Protein AF-A0A1G7SP72-F1 (afdb_monomer)

Nearest PDB structures (foldseek):
  7osi-assembly1_D  TM=6.514E-01  e=3.341E-02  Stutzerimonas stutzeri ATCC 14405 = CCUG 16156
  7qba-assembly1_E  TM=6.411E-01  e=1.258E-01  Stutzerimonas stutzeri
  3vvn-assembly1_A  TM=3.686E-01  e=8.739E+00  Pyrococcus furiosus DSM 3638
  7jh5-assembly2_B  TM=3.016E-01  e=8.000E+00  synthetic construct

Organism: NCBI:txid120956

Radius of gyration: 19.42 Å; Cα contacts (8 Å, |Δi|>4): 200; chains: 1; bounding box: 52×34×51 Å

Sequence (246 aa):
MTFSFSAEWLKTKNSLFRTTLYSSPILFNLLIFGYIFFTHQRVSESSFYSNYFSILNFLLPFTVSFIVALMNNCEREAGNFKNIFGLNHHYYFLLSQKFIFSYLVISFVFLFNSFLTIMLLKFTFNVSSIVFYSHFFYGFALTWISFITSYIIYFFLSIICSLITTLFIGLISSLLTAIVGLTALGNGIWILFPFTWGIRFITISINNKSLVDFFYEHTNFSYVLLVSPIICFLVFIIICVSLFRK

Structure (mmCIF, N/CA/C/O backbone):
data_AF-A0A1G7SP72-F1
#
_entry.id   AF-A0A1G7SP72-F1
#
loop_
_atom_site.group_PDB
_atom_site.id
_atom_site.type_symbol
_atom_site.label_atom_id
_atom_site.label_alt_id
_atom_site.label_comp_id
_atom_site.label_asym_id
_atom_site.label_entity_id
_atom_site.label_seq_id
_atom_site.pdbx_PDB_ins_code
_atom_site.Cartn_x
_atom_site.Cartn_y
_atom_site.Cartn_z
_atom_site.occupancy
_atom_site.B_iso_or_equiv
_atom_site.auth_seq_id
_atom_site.auth_comp_id
_atom_site.auth_asym_id
_atom_site.auth_atom_id
_atom_site.pdbx_PDB_model_num
ATOM 1 N N . MET A 1 1 ? -14.525 14.895 23.957 1.00 49.25 1 MET A N 1
ATOM 2 C CA . MET A 1 1 ? -13.098 14.731 23.598 1.00 49.25 1 MET A CA 1
ATOM 3 C C . MET A 1 1 ? -12.891 15.291 22.204 1.00 49.25 1 MET A C 1
ATOM 5 O O . MET A 1 1 ? -13.486 14.770 21.270 1.00 49.25 1 MET A O 1
ATOM 9 N N . THR A 1 2 ? -12.117 16.363 22.058 1.00 51.47 2 THR A N 1
ATOM 10 C CA . THR A 1 2 ? -11.688 16.846 20.743 1.00 51.47 2 THR A CA 1
ATOM 11 C C . THR A 1 2 ? -10.576 15.933 20.242 1.00 51.47 2 THR A C 1
ATOM 13 O O . THR A 1 2 ? -9.567 15.723 20.913 1.00 51.47 2 THR A O 1
ATOM 16 N N . PHE A 1 3 ? -10.788 15.318 19.086 1.00 57.72 3 PHE A N 1
ATOM 17 C CA . PHE A 1 3 ? -9.752 14.544 18.425 1.00 57.72 3 PHE A CA 1
ATOM 18 C C . PHE A 1 3 ? -8.674 15.509 17.931 1.00 57.72 3 PHE A C 1
ATOM 20 O O . PHE A 1 3 ? -8.969 16.438 17.180 1.00 57.72 3 PHE A O 1
ATOM 27 N N . SER A 1 4 ? -7.439 15.313 18.383 1.00 69.25 4 SER A N 1
ATOM 28 C CA . SER A 1 4 ? -6.293 16.104 17.946 1.00 69.25 4 SER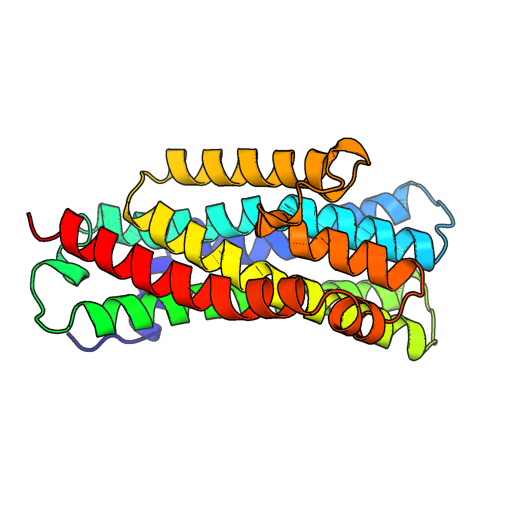 A CA 1
ATOM 29 C C . SER A 1 4 ? -5.257 15.176 17.334 1.00 69.25 4 SER A C 1
ATOM 31 O O . SER A 1 4 ? -4.824 14.224 17.986 1.00 69.25 4 SER A O 1
ATOM 33 N N . PHE A 1 5 ? -4.810 15.479 16.114 1.00 67.31 5 PHE A N 1
ATOM 34 C CA . PHE A 1 5 ? -3.748 14.726 15.438 1.00 67.31 5 PHE A CA 1
ATOM 35 C C . PHE A 1 5 ? -2.460 14.655 16.272 1.00 67.31 5 PHE A C 1
ATOM 37 O O . PHE A 1 5 ? -1.758 13.645 16.259 1.00 67.31 5 PHE A O 1
ATOM 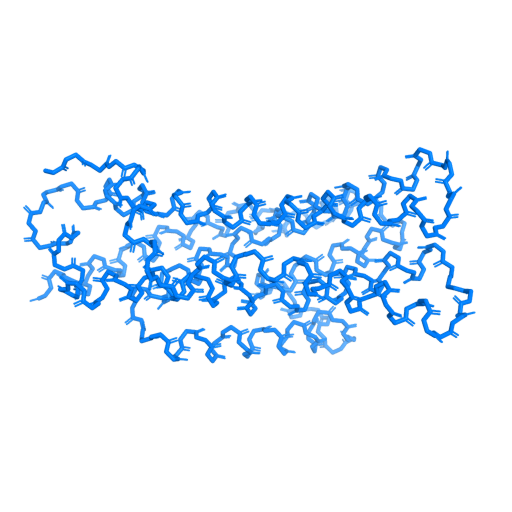44 N N . SER A 1 6 ? -2.170 15.693 17.066 1.00 67.12 6 SER A N 1
ATOM 45 C CA . SER A 1 6 ? -1.027 15.685 17.986 1.00 67.12 6 SER A CA 1
ATOM 46 C C . SER A 1 6 ? -1.174 14.635 19.088 1.00 67.12 6 SER A C 1
ATOM 48 O O . SER A 1 6 ? -0.190 13.996 19.461 1.00 67.12 6 SER A O 1
ATOM 50 N N . ALA A 1 7 ? -2.397 14.406 19.575 1.00 69.38 7 ALA A N 1
ATOM 51 C CA . ALA A 1 7 ? -2.673 13.401 20.593 1.00 69.38 7 ALA A CA 1
ATOM 52 C C . ALA A 1 7 ? -2.518 11.982 20.027 1.00 69.38 7 ALA A C 1
ATOM 54 O O . ALA A 1 7 ? -1.935 11.125 20.688 1.00 69.38 7 ALA A O 1
ATOM 55 N N . GLU A 1 8 ? -2.958 11.736 18.790 1.00 72.00 8 GLU A N 1
ATOM 56 C CA . GLU A 1 8 ? -2.723 10.449 18.120 1.00 72.00 8 GLU A CA 1
ATOM 57 C C . GLU A 1 8 ? -1.239 10.187 17.859 1.00 72.00 8 GLU A C 1
ATOM 59 O O . GLU A 1 8 ? -0.745 9.090 18.116 1.00 72.00 8 GLU A O 1
ATOM 64 N N . TRP A 1 9 ? -0.487 11.203 17.435 1.00 72.12 9 TRP A N 1
ATOM 65 C CA . TRP A 1 9 ? 0.957 11.077 17.235 1.00 72.12 9 TRP A CA 1
ATOM 66 C C . TRP A 1 9 ? 1.736 10.850 18.540 1.00 72.12 9 TRP A C 1
ATOM 68 O O . TRP A 1 9 ? 2.781 10.191 18.551 1.00 72.12 9 TRP A O 1
ATOM 78 N N . LEU A 1 10 ? 1.249 11.391 19.658 1.00 72.81 10 LEU A N 1
ATOM 79 C CA . LEU A 1 10 ? 1.838 11.161 20.978 1.00 72.81 10 LEU A CA 1
ATOM 80 C C . LEU A 1 10 ? 1.586 9.736 21.473 1.00 72.81 10 LEU A C 1
ATOM 82 O O . LEU A 1 10 ? 2.500 9.133 22.036 1.00 72.81 10 LEU A O 1
ATOM 86 N N . LYS A 1 11 ? 0.408 9.162 21.199 1.00 69.25 11 LYS A N 1
ATOM 87 C CA . LYS A 1 11 ? 0.094 7.764 21.541 1.00 69.25 11 LYS A CA 1
ATOM 88 C C . LYS A 1 11 ? 1.054 6.770 20.886 1.00 69.25 11 LYS A C 1
ATOM 90 O O . LYS A 1 11 ? 1.377 5.750 21.483 1.00 69.25 11 LYS A O 1
ATOM 95 N N . THR A 1 12 ? 1.575 7.080 19.698 1.00 67.62 12 THR A N 1
ATOM 96 C CA . THR A 1 12 ? 2.500 6.184 18.987 1.00 67.62 12 THR A CA 1
ATOM 97 C C . THR A 1 12 ? 3.957 6.290 19.450 1.00 67.62 12 THR A C 1
ATOM 99 O O . THR A 1 12 ? 4.782 5.480 19.023 1.00 67.62 12 THR A O 1
ATOM 102 N N . LYS A 1 13 ? 4.296 7.241 20.340 1.00 63.78 13 LYS A N 1
ATOM 103 C CA . LYS A 1 13 ? 5.679 7.564 20.747 1.00 63.78 13 LYS A CA 1
ATOM 104 C C . LYS A 1 13 ? 6.466 6.373 21.300 1.00 63.78 13 LYS A C 1
ATOM 106 O O . LYS A 1 13 ? 7.650 6.271 20.999 1.00 63.78 13 LYS A O 1
ATOM 111 N N . ASN A 1 14 ? 5.814 5.484 22.046 1.00 60.28 14 ASN A N 1
ATOM 112 C CA . ASN A 1 14 ? 6.470 4.363 22.732 1.00 60.28 14 ASN A CA 1
ATOM 113 C C . ASN A 1 14 ? 6.230 2.999 22.057 1.00 60.28 14 ASN A C 1
ATOM 115 O O . ASN A 1 14 ? 6.563 1.967 22.628 1.00 60.28 14 ASN A O 1
ATOM 119 N N . SER A 1 15 ? 5.639 2.976 20.860 1.00 66.06 15 SER A N 1
ATOM 120 C CA . SER A 1 15 ? 5.322 1.733 20.143 1.00 66.06 15 SER A CA 1
ATOM 121 C C . SER A 1 15 ? 6.312 1.457 19.006 1.00 66.06 15 SER A C 1
ATOM 123 O O . SER A 1 15 ? 6.893 2.388 18.441 1.00 66.06 15 SER A O 1
ATOM 125 N N . LEU A 1 16 ? 6.433 0.184 18.598 1.00 69.56 16 LEU A N 1
ATOM 126 C CA . LEU A 1 16 ? 7.196 -0.261 17.411 1.00 69.56 16 LEU A CA 1
ATOM 127 C C . LEU A 1 16 ? 6.729 0.397 16.097 1.00 69.56 16 LEU A C 1
ATOM 129 O O . LEU A 1 16 ? 7.340 0.234 15.043 1.00 69.56 16 LEU A O 1
ATOM 133 N N . PHE A 1 17 ? 5.648 1.167 16.142 1.00 75.88 17 PHE A N 1
ATOM 134 C CA . PHE A 1 17 ? 5.134 1.934 15.024 1.00 75.88 17 PHE A CA 1
ATOM 135 C C . PHE A 1 17 ? 6.163 2.910 14.442 1.00 75.88 17 PHE A C 1
ATOM 137 O O . PHE A 1 17 ? 6.400 2.918 13.240 1.00 75.88 17 PHE A O 1
ATOM 144 N N . ARG A 1 18 ? 6.836 3.719 15.271 1.00 75.38 18 ARG A N 1
ATOM 145 C CA . ARG A 1 18 ? 7.774 4.728 14.744 1.00 75.38 18 ARG A CA 1
ATOM 146 C C . ARG A 1 18 ? 8.992 4.090 14.090 1.00 75.38 18 ARG A C 1
ATOM 148 O O . ARG A 1 18 ? 9.412 4.526 13.023 1.00 75.38 18 ARG A O 1
ATOM 155 N N . THR A 1 19 ? 9.537 3.042 14.701 1.00 75.62 19 THR A N 1
ATOM 156 C CA . THR A 1 19 ? 10.689 2.327 14.144 1.00 75.62 19 THR A CA 1
ATOM 157 C C . THR A 1 19 ? 10.336 1.659 12.819 1.00 75.62 19 THR A C 1
ATOM 159 O O . THR A 1 19 ? 11.125 1.723 11.881 1.00 75.62 19 THR A O 1
ATOM 162 N N . THR A 1 20 ? 9.141 1.086 12.690 1.00 78.81 20 THR A N 1
ATOM 163 C CA . THR A 1 20 ? 8.688 0.412 11.459 1.00 78.81 20 THR A CA 1
ATOM 164 C C . THR A 1 20 ? 8.377 1.392 10.323 1.00 78.81 20 THR A C 1
ATOM 166 O O . THR A 1 20 ? 8.737 1.124 9.175 1.00 78.81 20 THR A O 1
ATOM 169 N N . LEU A 1 21 ? 7.829 2.574 10.629 1.00 81.75 21 LEU A N 1
ATOM 170 C CA . LEU A 1 21 ? 7.625 3.643 9.642 1.00 81.75 21 LEU A CA 1
ATOM 171 C C . LEU A 1 21 ? 8.937 4.142 9.026 1.00 81.75 21 LEU A C 1
ATOM 173 O O . LEU A 1 21 ? 9.011 4.297 7.812 1.00 81.75 21 LEU A O 1
ATOM 177 N N . TYR A 1 22 ? 9.968 4.394 9.841 1.00 79.44 22 TYR A N 1
ATOM 178 C CA . TYR A 1 22 ? 11.249 4.894 9.330 1.00 79.44 22 TYR A CA 1
ATOM 179 C C . TYR A 1 22 ? 12.104 3.792 8.699 1.00 79.44 22 TYR A C 1
ATOM 181 O O . TYR A 1 22 ? 12.745 4.022 7.677 1.00 79.44 22 TYR A O 1
ATOM 189 N N . SER A 1 23 ? 12.115 2.590 9.281 1.00 82.12 23 SER A N 1
ATOM 190 C CA . SER A 1 23 ? 12.956 1.494 8.787 1.00 82.12 23 SER A CA 1
ATOM 191 C C . SER A 1 23 ? 12.471 0.917 7.461 1.00 82.12 23 SER A C 1
ATOM 193 O O . SER A 1 23 ? 13.306 0.584 6.628 1.00 82.12 23 SER A O 1
ATOM 195 N N . SER A 1 24 ? 11.158 0.828 7.227 1.00 83.94 24 SER A N 1
ATOM 196 C CA . SER A 1 24 ? 10.612 0.202 6.014 1.00 83.94 24 SER A CA 1
ATOM 197 C C . SER A 1 24 ? 11.084 0.833 4.691 1.00 83.94 24 SER A C 1
ATOM 199 O O . SER A 1 24 ? 11.613 0.084 3.866 1.00 83.94 24 SER A O 1
ATOM 201 N N . PRO A 1 25 ? 10.996 2.161 4.459 1.00 85.44 25 PRO A N 1
ATOM 202 C CA . PRO A 1 25 ? 11.465 2.760 3.207 1.00 85.44 25 PRO A CA 1
ATOM 203 C C . PRO A 1 25 ? 12.990 2.692 3.069 1.00 85.44 25 PRO A C 1
ATOM 205 O O . PRO A 1 25 ? 13.506 2.524 1.965 1.00 85.44 25 PRO A O 1
ATOM 208 N N . ILE A 1 26 ? 13.725 2.791 4.182 1.00 87.25 26 ILE A N 1
ATOM 209 C CA . ILE A 1 26 ? 15.192 2.741 4.184 1.00 87.25 26 ILE A CA 1
ATOM 210 C C . ILE A 1 26 ? 15.670 1.334 3.823 1.00 87.25 26 ILE A C 1
ATOM 212 O O . ILE A 1 26 ? 16.477 1.182 2.910 1.00 87.25 26 ILE A O 1
ATOM 216 N N . LEU A 1 27 ? 15.144 0.304 4.494 1.00 87.94 27 LEU A N 1
ATOM 217 C CA . LEU A 1 27 ? 15.490 -1.095 4.239 1.00 87.94 27 LEU A CA 1
ATOM 218 C C . LEU A 1 27 ? 15.140 -1.506 2.812 1.00 87.94 27 LEU A C 1
ATOM 220 O O . LEU A 1 27 ? 15.955 -2.139 2.148 1.00 87.94 27 LEU A O 1
ATOM 224 N N . PHE A 1 28 ? 13.959 -1.118 2.327 1.00 88.00 28 PHE A N 1
ATOM 225 C CA . PHE A 1 28 ? 13.523 -1.438 0.971 1.00 88.00 28 PHE A CA 1
ATOM 226 C C . PHE A 1 28 ? 14.500 -0.907 -0.086 1.00 88.00 28 PHE A C 1
ATOM 228 O O . PHE A 1 28 ? 14.957 -1.653 -0.952 1.00 88.00 28 PHE A O 1
ATOM 235 N N . ASN A 1 29 ? 14.882 0.366 0.026 1.00 88.44 29 ASN A N 1
ATOM 236 C CA . ASN A 1 29 ? 15.844 0.973 -0.886 1.00 88.44 29 ASN A CA 1
ATOM 237 C C . ASN A 1 29 ? 17.246 0.386 -0.745 1.00 88.44 29 ASN A C 1
ATOM 239 O O . ASN A 1 29 ? 17.887 0.077 -1.747 1.00 88.44 29 ASN A O 1
ATOM 243 N N . LEU A 1 30 ? 17.712 0.192 0.487 1.00 88.25 30 LEU A N 1
ATOM 244 C CA . LEU A 1 30 ? 19.039 -0.354 0.750 1.00 88.25 30 LEU A CA 1
ATOM 245 C C . LEU A 1 30 ? 19.193 -1.752 0.145 1.00 88.25 30 LEU A C 1
ATOM 247 O O . LEU A 1 30 ? 20.219 -2.032 -0.465 1.00 88.25 30 LEU A O 1
ATOM 251 N N . LEU A 1 31 ? 18.169 -2.603 0.241 1.00 88.81 31 LEU A N 1
ATOM 252 C CA . LEU A 1 31 ? 18.192 -3.940 -0.352 1.00 88.81 31 LEU A CA 1
ATOM 253 C C . LEU A 1 31 ? 18.283 -3.897 -1.882 1.00 88.81 31 LEU A C 1
ATOM 255 O O . LEU A 1 31 ? 19.108 -4.603 -2.456 1.00 88.81 31 LEU A O 1
ATOM 259 N N . ILE A 1 32 ? 17.480 -3.059 -2.545 1.00 86.94 32 ILE A N 1
ATOM 260 C CA . ILE A 1 32 ? 17.450 -2.990 -4.015 1.00 86.94 32 ILE A CA 1
ATOM 261 C C . ILE A 1 32 ? 18.748 -2.397 -4.569 1.00 86.94 32 ILE A C 1
ATOM 263 O O . ILE A 1 32 ? 19.391 -2.999 -5.430 1.00 86.94 32 ILE A O 1
ATOM 267 N N . PHE A 1 33 ? 19.155 -1.228 -4.075 1.00 85.06 33 PHE A N 1
ATOM 268 C CA . PHE A 1 33 ? 20.361 -0.559 -4.565 1.00 85.06 33 PHE A CA 1
ATOM 269 C C . PHE A 1 33 ? 21.634 -1.272 -4.106 1.00 85.06 33 PHE A C 1
ATOM 271 O O . PHE A 1 33 ? 22.586 -1.371 -4.876 1.00 85.06 33 PHE A O 1
ATOM 278 N N . GLY A 1 34 ? 21.634 -1.837 -2.895 1.00 83.88 34 GLY A N 1
ATOM 279 C CA . GLY A 1 34 ? 22.717 -2.685 -2.409 1.00 83.88 34 GLY A CA 1
ATOM 280 C C . GLY A 1 34 ? 22.912 -3.910 -3.298 1.00 83.88 34 GLY A C 1
ATOM 281 O O . GLY A 1 34 ? 24.033 -4.184 -3.713 1.00 83.88 34 GLY A O 1
ATOM 282 N N . TYR A 1 35 ? 21.831 -4.601 -3.673 1.00 85.38 35 TYR A N 1
ATOM 283 C CA . TYR A 1 35 ? 21.903 -5.743 -4.588 1.00 85.38 35 TYR A CA 1
ATOM 284 C C . TYR A 1 35 ? 22.535 -5.375 -5.938 1.00 85.38 35 TYR 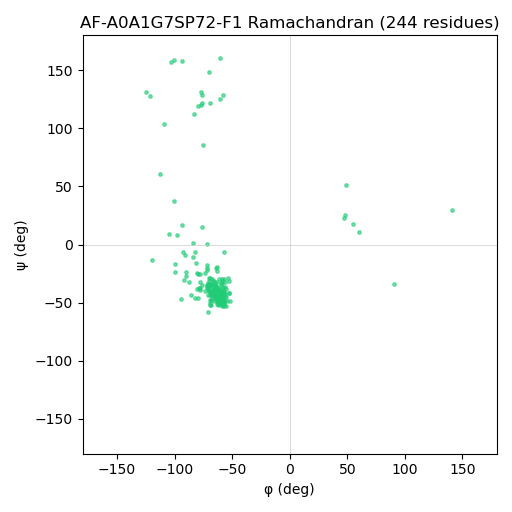A C 1
ATOM 286 O O . TYR A 1 35 ? 23.418 -6.085 -6.421 1.00 85.38 35 TYR A O 1
ATOM 294 N N . ILE A 1 36 ? 22.137 -4.247 -6.530 1.00 82.25 36 ILE A N 1
ATOM 295 C CA . ILE A 1 36 ? 22.688 -3.776 -7.812 1.00 82.25 36 ILE A CA 1
ATOM 296 C C . ILE A 1 36 ? 24.171 -3.430 -7.682 1.00 82.25 36 ILE A C 1
ATOM 298 O O . ILE A 1 36 ? 24.969 -3.795 -8.545 1.00 82.25 36 ILE A O 1
ATOM 302 N N . PHE A 1 37 ? 24.550 -2.770 -6.587 1.00 81.00 37 PHE A N 1
ATOM 303 C CA . PHE A 1 37 ? 25.939 -2.418 -6.324 1.00 81.00 37 PHE A CA 1
ATOM 304 C C . PHE A 1 37 ? 26.826 -3.663 -6.177 1.00 81.00 37 PHE A C 1
ATOM 306 O O . PHE A 1 37 ? 27.884 -3.729 -6.795 1.00 81.00 37 PHE A O 1
ATOM 313 N N . PHE A 1 38 ? 26.377 -4.675 -5.425 1.00 80.81 38 PHE A N 1
ATOM 314 C CA . PHE A 1 38 ? 27.138 -5.911 -5.209 1.00 80.81 38 PHE A CA 1
ATOM 315 C C . PHE A 1 38 ? 27.235 -6.803 -6.448 1.00 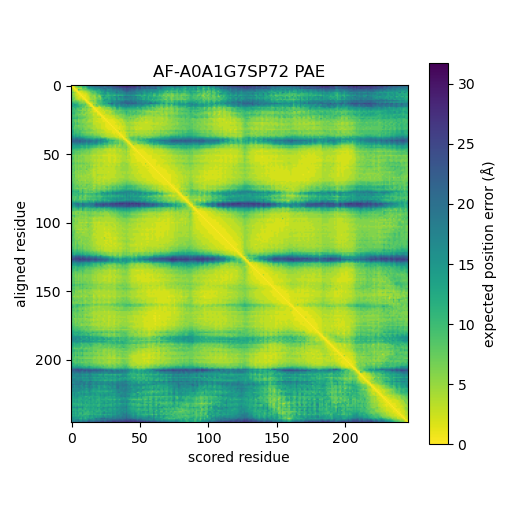80.81 38 PHE A C 1
ATOM 317 O O . PHE A 1 38 ? 28.241 -7.480 -6.639 1.00 80.81 38 PHE A O 1
ATOM 324 N N . THR A 1 39 ? 26.197 -6.839 -7.283 1.00 76.50 39 THR A N 1
ATOM 325 C CA . THR A 1 39 ? 26.164 -7.736 -8.448 1.00 76.50 39 THR A CA 1
ATOM 326 C C . THR A 1 39 ? 26.871 -7.168 -9.678 1.00 76.50 39 THR A C 1
ATOM 328 O O . THR A 1 39 ? 27.069 -7.910 -10.638 1.00 76.50 39 THR A O 1
ATOM 331 N N . HIS A 1 40 ? 27.255 -5.882 -9.675 1.00 67.06 40 HIS A N 1
ATOM 332 C CA . HIS A 1 40 ? 27.850 -5.167 -10.818 1.00 67.06 40 HIS A CA 1
ATOM 333 C C . HIS A 1 40 ? 27.100 -5.376 -12.151 1.00 67.06 40 HIS A C 1
ATOM 335 O O . HIS A 1 40 ? 27.662 -5.210 -13.238 1.00 67.06 40 HIS A O 1
ATOM 341 N N . GLN A 1 41 ? 25.819 -5.746 -12.092 1.00 66.50 41 GLN A N 1
ATOM 342 C CA . GLN A 1 41 ? 25.032 -6.035 -13.278 1.00 66.50 41 GLN A CA 1
ATOM 343 C C . GLN A 1 41 ? 24.640 -4.731 -13.966 1.00 66.50 41 GLN A C 1
ATOM 345 O O . GLN A 1 41 ? 24.066 -3.827 -13.358 1.00 66.50 41 GLN A O 1
ATOM 350 N N . ARG A 1 42 ? 24.914 -4.645 -15.271 1.00 65.19 42 ARG A N 1
ATOM 351 C CA . ARG A 1 42 ? 24.384 -3.576 -16.123 1.00 65.19 42 ARG A CA 1
ATOM 352 C C . ARG A 1 42 ? 22.911 -3.860 -16.407 1.00 65.19 42 ARG A C 1
ATOM 354 O O . ARG A 1 42 ? 22.575 -4.498 -17.400 1.00 65.19 42 ARG A O 1
ATOM 361 N N . VAL A 1 43 ? 22.046 -3.428 -15.497 1.00 70.88 43 VAL A N 1
ATOM 362 C CA . VAL A 1 43 ? 20.590 -3.515 -15.654 1.00 70.88 43 VAL A CA 1
ATOM 363 C C . VAL A 1 43 ? 20.134 -2.405 -16.604 1.00 70.88 43 VAL A C 1
ATOM 365 O O . VAL A 1 43 ? 20.535 -1.253 -16.447 1.00 70.88 43 VAL A O 1
ATOM 368 N N . SER A 1 44 ? 19.315 -2.742 -17.603 1.00 78.12 44 SER A N 1
ATOM 369 C CA . SER A 1 44 ? 18.714 -1.734 -18.483 1.00 78.12 44 SER A CA 1
ATOM 370 C C . SER A 1 44 ? 17.670 -0.903 -17.729 1.00 78.12 44 SER A C 1
ATOM 372 O O . SER A 1 44 ? 16.977 -1.414 -16.850 1.00 78.12 44 SER A O 1
ATOM 374 N N . GLU A 1 45 ? 17.502 0.365 -18.102 1.00 77.31 45 GLU A N 1
ATOM 375 C CA . GLU A 1 45 ? 16.552 1.291 -17.459 1.00 77.31 45 GLU A CA 1
ATOM 376 C C . GLU A 1 45 ? 15.118 0.732 -17.378 1.00 77.31 45 GLU A C 1
ATOM 378 O O . GLU A 1 45 ? 14.463 0.822 -16.337 1.00 77.31 45 GLU A O 1
ATOM 383 N N . SER A 1 46 ? 14.646 0.089 -18.451 1.00 76.75 46 SER A N 1
ATOM 384 C CA . SER A 1 46 ? 13.304 -0.500 -18.526 1.00 76.75 46 SER A CA 1
ATOM 385 C C . SER A 1 46 ? 13.133 -1.729 -17.630 1.00 76.75 46 SER A C 1
ATOM 387 O O . SER A 1 46 ? 12.101 -1.880 -16.972 1.00 76.75 46 SER A O 1
ATOM 389 N N . SER A 1 47 ? 14.149 -2.594 -17.558 1.00 82.12 47 SER A N 1
ATOM 390 C CA . SER A 1 47 ? 14.109 -3.771 -16.683 1.00 82.12 47 SER A CA 1
ATOM 391 C C . SER A 1 47 ? 14.204 -3.377 -15.211 1.00 82.12 47 SER A C 1
ATOM 393 O O . SER A 1 47 ? 13.496 -3.952 -14.383 1.00 82.12 47 SER A O 1
ATOM 395 N N . PHE A 1 48 ? 14.986 -2.341 -14.884 1.00 85.44 48 PHE A N 1
ATOM 396 C CA . PHE A 1 48 ? 15.031 -1.782 -13.536 1.00 85.44 48 PHE A CA 1
ATOM 397 C C . PHE A 1 48 ? 13.665 -1.225 -13.116 1.00 85.44 48 PHE A C 1
ATOM 399 O O . PHE A 1 48 ? 13.175 -1.588 -12.048 1.00 85.44 48 PHE A O 1
ATOM 406 N N . TYR A 1 49 ? 13.016 -0.418 -13.965 1.00 86.25 49 TYR A N 1
ATOM 407 C CA . TYR A 1 49 ? 11.674 0.115 -13.702 1.00 86.25 49 TYR A CA 1
ATOM 408 C C . TYR A 1 49 ? 10.659 -1.005 -13.424 1.00 86.25 49 TYR A C 1
ATOM 410 O O . TYR A 1 49 ? 10.009 -1.010 -12.377 1.00 86.25 49 TYR A O 1
ATOM 418 N N . SER A 1 50 ? 10.572 -1.996 -14.319 1.00 86.50 50 SER A N 1
ATOM 419 C CA . SER A 1 50 ? 9.640 -3.122 -14.179 1.00 86.50 50 SER A CA 1
ATOM 420 C C . SER A 1 50 ? 9.874 -3.909 -12.888 1.00 86.50 50 SER A C 1
ATOM 422 O O . SER A 1 50 ? 8.933 -4.178 -12.136 1.00 86.50 50 SER A O 1
ATOM 424 N N . ASN A 1 51 ? 11.128 -4.261 -12.597 1.00 88.44 51 ASN A N 1
ATOM 425 C CA . ASN A 1 51 ? 11.473 -5.066 -11.427 1.00 88.44 51 ASN A CA 1
ATOM 426 C C . ASN A 1 51 ? 11.247 -4.297 -10.125 1.00 88.44 51 ASN A C 1
ATOM 428 O O . ASN A 1 51 ? 10.667 -4.839 -9.185 1.00 88.44 51 ASN A O 1
ATOM 432 N N . TYR A 1 52 ? 11.640 -3.023 -10.082 1.00 89.94 52 TYR A N 1
ATOM 433 C CA . TYR A 1 52 ? 11.449 -2.164 -8.919 1.00 89.94 52 TYR A CA 1
ATOM 434 C C . TYR A 1 52 ? 9.969 -2.084 -8.530 1.00 89.94 52 TYR A C 1
ATOM 436 O O . TYR A 1 52 ? 9.595 -2.386 -7.393 1.00 89.94 52 TYR A O 1
ATOM 444 N N . PHE A 1 53 ? 9.109 -1.740 -9.490 1.00 90.50 53 PHE A N 1
ATOM 445 C CA . PHE A 1 53 ? 7.681 -1.615 -9.235 1.00 90.50 53 PHE A CA 1
ATOM 446 C C . PHE A 1 53 ? 7.012 -2.963 -8.953 1.00 90.50 53 PHE A C 1
ATOM 448 O O . PHE A 1 53 ? 6.055 -3.013 -8.179 1.00 90.50 53 PHE A O 1
ATOM 455 N N . SER A 1 54 ? 7.531 -4.058 -9.509 1.00 90.56 54 SER A N 1
ATOM 456 C CA . SER A 1 54 ? 7.048 -5.405 -9.201 1.00 90.56 54 SER A CA 1
ATOM 457 C C . SER A 1 54 ? 7.270 -5.770 -7.734 1.00 90.56 54 SER A C 1
ATOM 459 O O . SER A 1 54 ? 6.336 -6.188 -7.049 1.00 90.56 54 SER A O 1
ATOM 461 N N . ILE A 1 55 ? 8.484 -5.546 -7.222 1.00 91.62 55 ILE A N 1
ATOM 462 C CA . ILE A 1 55 ? 8.829 -5.818 -5.820 1.00 91.62 55 ILE A CA 1
ATOM 463 C C . ILE A 1 55 ? 8.064 -4.862 -4.891 1.00 91.62 55 ILE A C 1
ATOM 465 O O . ILE A 1 55 ? 7.546 -5.288 -3.856 1.00 91.62 55 ILE A O 1
ATOM 469 N N . LEU A 1 56 ? 7.937 -3.586 -5.272 1.00 92.12 56 LEU A N 1
ATOM 470 C CA . LEU A 1 56 ? 7.194 -2.589 -4.502 1.00 92.12 56 LEU A CA 1
ATOM 471 C C . LEU A 1 56 ? 5.720 -2.980 -4.338 1.00 92.12 56 LEU A C 1
ATOM 473 O O . LEU A 1 56 ? 5.231 -3.015 -3.212 1.00 92.12 56 LEU A O 1
ATOM 477 N N . ASN A 1 57 ? 5.024 -3.318 -5.428 1.00 90.31 57 ASN A N 1
ATOM 478 C CA . ASN A 1 57 ? 3.613 -3.719 -5.371 1.00 90.31 57 ASN A CA 1
ATOM 479 C C . ASN A 1 57 ? 3.413 -5.061 -4.661 1.00 90.31 57 ASN A C 1
ATOM 481 O O . ASN A 1 57 ? 2.382 -5.260 -4.030 1.00 90.31 57 ASN A O 1
ATOM 485 N N . PHE A 1 58 ? 4.391 -5.965 -4.726 1.00 91.12 58 PHE A N 1
ATOM 486 C CA . PHE A 1 58 ? 4.368 -7.207 -3.959 1.00 91.12 58 PHE A CA 1
ATOM 487 C C . PHE A 1 58 ? 4.428 -6.952 -2.443 1.00 91.12 58 PHE A C 1
ATOM 489 O O . PHE A 1 58 ? 3.654 -7.538 -1.690 1.00 91.12 58 PHE A O 1
ATOM 496 N N . LEU A 1 59 ? 5.314 -6.066 -1.978 1.00 91.38 59 LEU A N 1
ATOM 497 C CA . LEU A 1 59 ? 5.495 -5.793 -0.546 1.00 91.38 59 LEU A CA 1
ATOM 498 C C . LEU A 1 59 ? 4.432 -4.855 0.045 1.00 91.38 59 LEU A C 1
ATOM 500 O O . LEU A 1 59 ? 4.169 -4.921 1.247 1.00 91.38 59 LEU A O 1
ATOM 504 N N . LEU A 1 60 ? 3.820 -3.999 -0.775 1.00 90.56 60 LEU A N 1
ATOM 505 C CA . LEU A 1 60 ? 2.885 -2.952 -0.342 1.00 90.56 60 LEU A CA 1
ATOM 506 C C . LEU A 1 60 ? 1.698 -3.465 0.500 1.00 90.56 60 LEU A C 1
ATOM 508 O O . LEU A 1 60 ? 1.455 -2.911 1.574 1.00 90.56 60 LEU A O 1
ATOM 512 N N . PRO A 1 61 ? 0.975 -4.528 0.093 1.00 91.31 61 PRO A N 1
ATOM 513 C CA . PRO A 1 61 ? -0.139 -5.066 0.872 1.00 91.31 61 PRO A CA 1
ATOM 514 C C . PRO A 1 61 ? 0.285 -5.498 2.279 1.00 91.31 61 PRO A C 1
ATOM 516 O O . PRO A 1 61 ? -0.409 -5.221 3.259 1.00 91.31 61 PRO A O 1
ATOM 519 N N . PHE A 1 62 ? 1.461 -6.121 2.394 1.00 91.81 62 PHE A N 1
ATOM 520 C CA . PHE A 1 62 ? 1.992 -6.568 3.674 1.00 91.81 62 PHE A CA 1
ATOM 521 C C . PHE A 1 62 ? 2.373 -5.386 4.570 1.00 91.81 62 PHE A C 1
ATOM 523 O O . PHE A 1 62 ? 1.892 -5.304 5.700 1.00 91.81 62 PHE A O 1
ATOM 530 N N . THR A 1 63 ? 3.175 -4.440 4.077 1.00 90.31 63 THR A N 1
ATOM 531 C CA . THR A 1 63 ? 3.646 -3.307 4.892 1.00 90.31 63 THR A CA 1
ATOM 532 C C . THR A 1 63 ? 2.494 -2.441 5.387 1.00 90.31 63 THR A C 1
ATOM 534 O O . THR A 1 63 ? 2.459 -2.072 6.560 1.00 90.31 63 THR A O 1
ATOM 537 N N . VAL A 1 64 ? 1.502 -2.175 4.538 1.00 90.31 64 VAL A N 1
ATOM 538 C CA . VAL A 1 64 ? 0.328 -1.383 4.917 1.00 90.31 64 VAL A CA 1
ATOM 539 C C . VAL A 1 64 ? -0.523 -2.129 5.927 1.00 90.31 64 VAL A C 1
ATOM 541 O O . VAL A 1 64 ? -0.880 -1.539 6.947 1.00 90.31 64 VAL A O 1
ATOM 544 N N . SER A 1 65 ? -0.817 -3.413 5.697 1.00 91.75 65 SER A N 1
ATOM 545 C CA . SER A 1 65 ? -1.565 -4.212 6.674 1.00 91.75 65 SER A CA 1
ATOM 546 C C . SER A 1 65 ? -0.887 -4.194 8.046 1.00 91.75 65 SER A C 1
ATOM 548 O O . SER A 1 65 ? -1.564 -4.056 9.062 1.00 91.75 65 SER A O 1
ATOM 550 N N . PHE A 1 66 ? 0.448 -4.231 8.069 1.00 90.50 66 PHE A N 1
ATOM 551 C CA . PHE A 1 66 ? 1.249 -4.231 9.280 1.00 90.50 66 PHE A CA 1
ATOM 552 C C . PHE A 1 66 ? 1.199 -2.890 10.018 1.00 90.50 66 PHE A C 1
ATOM 554 O O . PHE A 1 66 ? 0.917 -2.853 11.217 1.00 90.50 66 PHE A O 1
ATOM 561 N N . ILE A 1 67 ? 1.386 -1.779 9.303 1.00 89.38 67 ILE A N 1
ATOM 562 C CA . ILE A 1 67 ? 1.291 -0.422 9.863 1.00 89.38 67 ILE A CA 1
ATOM 563 C C . ILE A 1 67 ? -0.113 -0.180 10.433 1.00 89.38 67 ILE A C 1
ATOM 565 O O . ILE A 1 67 ? -0.262 0.270 11.570 1.00 89.38 67 ILE A O 1
ATOM 569 N N . VAL A 1 68 ? -1.149 -0.525 9.669 1.00 89.81 68 VAL A N 1
ATOM 570 C CA . VAL A 1 68 ? -2.554 -0.347 10.054 1.00 89.81 68 VAL A CA 1
ATOM 571 C C . VAL A 1 68 ? -2.925 -1.225 11.255 1.00 89.81 68 VAL A C 1
ATOM 573 O O . VAL A 1 68 ? -3.589 -0.753 12.181 1.00 89.81 68 VAL A O 1
ATOM 576 N N . ALA A 1 69 ? -2.456 -2.476 11.289 1.00 89.56 69 ALA A N 1
ATOM 577 C CA . ALA A 1 69 ? -2.649 -3.380 12.419 1.00 89.56 69 ALA A CA 1
ATOM 578 C C . ALA A 1 69 ? -2.025 -2.829 13.706 1.00 89.56 69 ALA A C 1
ATOM 580 O O . ALA A 1 69 ? -2.682 -2.835 14.746 1.00 89.56 69 ALA A O 1
ATOM 581 N N . LEU A 1 70 ? -0.799 -2.298 13.639 1.00 87.12 70 LEU A N 1
ATOM 582 C CA . LEU A 1 70 ? -0.130 -1.687 14.789 1.00 87.12 70 LEU A CA 1
ATOM 583 C C . LEU A 1 70 ? -0.887 -0.461 15.314 1.00 87.12 70 LEU A C 1
ATOM 585 O O . LEU A 1 70 ? -1.129 -0.371 16.518 1.00 87.12 70 LEU A O 1
ATOM 589 N N . MET A 1 71 ? -1.315 0.450 14.430 1.00 85.12 71 MET A N 1
ATOM 590 C CA . MET A 1 71 ? -2.078 1.644 14.835 1.00 85.12 71 MET A CA 1
ATOM 591 C C . MET A 1 71 ? -3.374 1.282 15.552 1.00 85.12 71 MET A C 1
ATOM 593 O O . MET A 1 71 ? -3.741 1.896 16.555 1.00 85.12 71 MET A O 1
ATOM 597 N N . ASN A 1 72 ? -4.089 0.289 15.028 1.00 86.56 72 ASN A N 1
ATOM 598 C CA . ASN A 1 72 ? -5.362 -0.127 15.593 1.00 86.56 72 ASN A CA 1
ATOM 599 C C . ASN A 1 72 ? -5.196 -1.000 16.842 1.00 86.56 72 ASN A C 1
ATOM 601 O O . ASN A 1 72 ? -6.063 -0.952 17.713 1.00 86.56 72 ASN A O 1
ATOM 605 N N . ASN A 1 73 ? -4.071 -1.702 17.004 1.00 85.06 73 ASN A N 1
ATOM 606 C CA . ASN A 1 73 ? -3.792 -2.474 18.210 1.00 85.06 73 ASN A CA 1
ATOM 607 C C . ASN A 1 73 ? -3.586 -1.594 19.450 1.00 85.06 73 ASN A C 1
ATOM 609 O O . ASN A 1 73 ? -4.133 -1.915 20.500 1.00 85.06 73 ASN A O 1
ATOM 613 N N . CYS A 1 74 ? -2.908 -0.446 19.330 1.00 79.12 74 CYS A N 1
ATOM 614 C CA . CYS A 1 74 ? -2.760 0.489 20.457 1.00 79.12 74 CYS A CA 1
ATOM 615 C C . CYS A 1 74 ? -4.118 0.956 21.015 1.00 79.12 74 CYS A C 1
ATOM 617 O O . CYS A 1 74 ? -4.292 1.109 22.220 1.00 79.12 74 CYS A O 1
ATOM 619 N N . GLU A 1 75 ? -5.106 1.150 20.140 1.00 79.75 75 GLU A N 1
ATOM 620 C CA . GLU A 1 75 ? -6.473 1.537 20.523 1.00 79.75 75 GLU A CA 1
ATOM 621 C C . GLU A 1 75 ? -7.314 0.344 21.007 1.00 79.75 75 GLU A C 1
ATOM 623 O O . GLU A 1 75 ? -8.249 0.506 21.797 1.00 79.75 75 GLU A O 1
ATOM 628 N N . ARG A 1 76 ? -6.962 -0.873 20.582 1.00 81.94 76 ARG A N 1
ATOM 629 C CA . ARG A 1 76 ? -7.549 -2.101 21.116 1.00 81.94 76 ARG A CA 1
ATOM 630 C C . ARG A 1 76 ? -7.075 -2.375 22.544 1.00 81.94 76 ARG A C 1
ATOM 632 O O . ARG A 1 76 ? -7.898 -2.695 23.395 1.00 81.94 76 ARG A O 1
ATOM 639 N N . GLU A 1 77 ? -5.792 -2.199 22.832 1.00 80.19 77 GLU A N 1
ATOM 640 C CA . GLU A 1 77 ? -5.224 -2.398 24.173 1.00 80.19 77 GLU A CA 1
ATOM 641 C C . GLU A 1 77 ? -5.693 -1.328 25.170 1.00 80.19 77 GLU A C 1
ATOM 643 O O . GLU A 1 77 ? -5.954 -1.638 26.329 1.00 80.19 77 GLU A O 1
ATOM 648 N N . ALA A 1 78 ? -5.909 -0.089 24.716 1.00 76.50 78 ALA A N 1
ATOM 649 C CA . ALA A 1 78 ? -6.372 1.018 25.557 1.00 76.50 78 ALA A CA 1
ATOM 650 C C . ALA A 1 78 ? -7.852 0.928 26.001 1.00 76.50 78 ALA A C 1
ATOM 652 O O . ALA A 1 78 ? -8.337 1.819 26.698 1.00 76.50 78 ALA A O 1
ATOM 653 N N . GLY A 1 79 ? -8.587 -0.118 25.603 1.00 73.00 79 GLY A N 1
ATOM 654 C CA . GLY A 1 79 ? -9.982 -0.322 26.015 1.00 73.00 79 GLY A CA 1
ATOM 655 C C . GLY A 1 79 ? -10.906 -0.864 24.926 1.00 73.00 79 GLY A C 1
ATOM 656 O O . GLY A 1 79 ? -12.090 -0.541 24.932 1.00 73.00 79 GLY A O 1
ATOM 657 N N . ASN A 1 80 ? -10.389 -1.652 23.982 1.00 77.94 80 ASN A N 1
ATOM 658 C CA . ASN A 1 80 ? -11.120 -2.289 22.883 1.00 77.94 80 ASN A CA 1
ATOM 659 C C . ASN A 1 80 ? -12.044 -1.325 22.120 1.00 77.94 80 ASN A C 1
ATOM 661 O O . ASN A 1 80 ? -13.236 -1.581 21.969 1.00 77.94 80 ASN A O 1
ATOM 665 N N . PHE A 1 81 ? -11.505 -0.179 21.690 1.00 74.81 81 PHE A N 1
ATOM 666 C CA . PHE A 1 81 ? -12.243 0.867 20.966 1.00 74.81 81 PHE A CA 1
ATOM 667 C C . PHE A 1 81 ? -13.445 1.484 21.716 1.00 74.81 81 PHE A C 1
ATOM 669 O O . PHE A 1 81 ? -14.184 2.275 21.125 1.00 74.81 81 PHE A O 1
ATOM 676 N N . LYS A 1 82 ? -13.629 1.222 23.021 1.00 72.12 82 LYS A N 1
ATOM 677 C CA . LYS A 1 82 ? -14.714 1.820 23.830 1.00 72.12 82 LYS A CA 1
ATOM 678 C C . LYS A 1 82 ? -14.683 3.349 23.832 1.00 72.12 82 LYS A C 1
ATOM 680 O O . LYS A 1 82 ? -15.732 3.978 23.893 1.00 72.12 82 LYS A O 1
ATOM 685 N N . ASN A 1 83 ? -13.506 3.957 23.696 1.00 71.00 83 ASN A N 1
ATOM 686 C CA . ASN A 1 83 ? -13.374 5.413 23.627 1.00 71.00 83 ASN A CA 1
ATOM 687 C C . ASN A 1 83 ? -13.894 6.010 22.299 1.00 71.00 83 ASN A C 1
ATOM 689 O O . ASN A 1 83 ? -14.243 7.186 22.234 1.00 71.00 83 ASN A O 1
ATOM 693 N N . ILE A 1 84 ? -13.961 5.195 21.241 1.00 72.19 84 ILE A N 1
ATOM 694 C CA . ILE A 1 84 ? -14.430 5.594 19.907 1.00 72.19 84 ILE A CA 1
ATOM 695 C C . ILE A 1 84 ? -15.920 5.269 19.746 1.00 72.19 84 ILE A C 1
ATOM 697 O O . ILE A 1 84 ? -16.681 6.132 19.312 1.00 72.19 84 ILE A O 1
ATOM 701 N N . PHE A 1 85 ? -16.345 4.059 20.131 1.00 68.56 85 PHE A N 1
ATOM 702 C CA . PHE A 1 85 ? -17.720 3.580 19.921 1.00 68.56 85 PHE A CA 1
ATOM 703 C C . PHE A 1 85 ? -18.635 3.679 21.152 1.00 68.56 85 PHE A C 1
ATOM 705 O O . PHE A 1 85 ? -19.849 3.727 20.993 1.00 68.56 85 PHE A O 1
ATOM 712 N N . GLY A 1 86 ? -18.090 3.706 22.372 1.00 62.41 86 GLY A N 1
ATOM 713 C CA . GLY A 1 86 ? -18.872 3.518 23.601 1.00 62.41 86 GLY A CA 1
ATOM 714 C C . GLY A 1 86 ? -19.452 4.785 24.236 1.00 62.41 86 GLY A C 1
ATOM 715 O O . GLY A 1 86 ? -20.430 4.687 24.967 1.00 62.41 86 GLY A O 1
ATOM 716 N N . LEU A 1 87 ? -18.873 5.966 23.992 1.00 57.50 87 LEU A N 1
ATOM 717 C CA . LEU A 1 87 ? -19.208 7.188 24.748 1.00 57.50 87 LEU A CA 1
ATOM 718 C C . LEU A 1 87 ? -19.766 8.345 23.904 1.00 57.50 87 LEU A C 1
ATOM 720 O O . LEU A 1 87 ? -20.304 9.292 24.468 1.00 57.50 87 LEU A O 1
ATOM 724 N N . ASN A 1 88 ? -19.659 8.297 22.571 1.00 58.53 88 ASN A N 1
ATOM 725 C CA . ASN A 1 88 ? -19.918 9.464 21.721 1.00 58.53 88 ASN A CA 1
ATOM 726 C C . ASN A 1 88 ? -20.979 9.196 20.647 1.00 58.53 88 ASN A C 1
ATOM 728 O O . ASN A 1 88 ? -20.858 8.269 19.849 1.00 58.53 88 ASN A O 1
ATOM 732 N N . HIS A 1 89 ? -21.956 10.102 20.536 1.00 60.75 89 HIS A N 1
ATOM 733 C CA . HIS A 1 89 ? -22.933 10.115 19.438 1.00 60.75 89 HIS A CA 1
ATOM 734 C C . HIS A 1 89 ? -22.270 10.360 18.061 1.00 60.75 89 HIS A C 1
ATOM 736 O O . HIS A 1 89 ? -22.810 9.979 17.027 1.00 60.75 89 HIS A O 1
ATOM 742 N N . HIS A 1 90 ? -21.050 10.916 18.051 1.00 69.88 90 HIS A N 1
ATOM 743 C CA . HIS A 1 90 ? -20.255 11.248 16.861 1.00 69.88 90 HIS A CA 1
ATOM 744 C C . HIS A 1 90 ? -19.149 10.222 16.537 1.00 69.88 90 HIS A C 1
ATOM 746 O O . HIS A 1 90 ? -18.055 10.595 16.111 1.00 69.88 90 HIS A O 1
ATOM 752 N N . TYR A 1 91 ? -19.398 8.925 16.731 1.00 71.19 91 TYR A N 1
ATOM 753 C CA . TYR A 1 91 ? -18.409 7.873 16.438 1.00 71.19 91 TYR A CA 1
ATOM 754 C C . TYR A 1 91 ? -17.952 7.864 14.965 1.00 71.19 91 TYR A C 1
ATOM 756 O O . TYR A 1 91 ? -16.779 7.611 14.696 1.00 71.19 91 TYR A O 1
ATOM 764 N N . TYR A 1 92 ? -18.831 8.216 14.015 1.00 73.12 92 TYR A N 1
ATOM 765 C CA . TYR A 1 92 ? -18.474 8.354 12.595 1.00 73.12 92 TYR A CA 1
ATOM 766 C C . TYR A 1 92 ? -17.371 9.392 12.369 1.00 73.12 92 TYR A C 1
ATOM 768 O O . TYR A 1 92 ? -16.447 9.156 11.594 1.00 73.12 92 TYR A O 1
ATOM 776 N N . PHE A 1 93 ? -17.444 10.523 13.074 1.00 77.38 93 PHE A N 1
ATOM 777 C CA . PHE A 1 93 ? -16.461 11.594 12.955 1.00 77.38 93 PHE A CA 1
ATOM 778 C C . PHE A 1 93 ? -15.093 11.130 13.464 1.00 77.38 93 PHE A C 1
ATOM 780 O O . PHE A 1 93 ? -14.109 11.213 12.734 1.00 77.38 93 PHE A O 1
ATOM 787 N N . LEU A 1 94 ? -15.041 10.525 14.653 1.00 77.25 94 LEU A N 1
ATOM 788 C CA . LEU A 1 94 ? -13.794 10.015 15.238 1.00 77.25 94 LEU A CA 1
ATOM 789 C C . LEU A 1 94 ? -13.157 8.911 14.382 1.00 77.25 94 LEU A C 1
ATOM 791 O O . LEU A 1 94 ? -11.945 8.909 14.167 1.00 77.25 94 LEU A O 1
ATOM 795 N N . LEU A 1 95 ? -13.972 7.994 13.853 1.00 80.88 95 LEU A N 1
ATOM 796 C CA . LEU A 1 95 ? -13.499 6.941 12.959 1.00 80.88 95 LEU A CA 1
ATOM 797 C C . LEU A 1 95 ? -12.935 7.521 11.656 1.00 80.88 95 LEU A C 1
ATOM 799 O O . LEU A 1 95 ? -11.866 7.103 11.213 1.00 80.88 95 LEU A O 1
ATOM 803 N N . SER A 1 96 ? -13.626 8.502 11.067 1.00 79.94 96 SER A N 1
ATOM 804 C CA . SER A 1 96 ? -13.183 9.163 9.836 1.00 79.94 96 SER A CA 1
ATOM 805 C C . SER A 1 96 ? -11.864 9.912 10.028 1.00 79.94 96 SER A C 1
ATOM 807 O O . SER A 1 96 ? -10.980 9.818 9.182 1.00 79.94 96 SER A O 1
ATOM 809 N N . GLN A 1 97 ? -11.673 10.577 11.170 1.00 81.94 97 GLN A N 1
ATOM 810 C CA . GLN A 1 97 ? -10.423 11.268 11.469 1.00 81.94 97 GLN A CA 1
ATOM 811 C C . GLN A 1 97 ? -9.263 10.288 11.648 1.00 81.94 97 GLN A C 1
ATOM 813 O O . GLN A 1 97 ? -8.176 10.539 11.134 1.00 81.94 97 GLN A O 1
ATOM 818 N N . LYS A 1 98 ? -9.503 9.138 12.290 1.00 84.44 98 LYS A N 1
ATOM 819 C CA . LYS A 1 98 ? -8.500 8.074 12.430 1.00 84.44 98 LYS A CA 1
ATOM 820 C C . LYS A 1 98 ? -8.139 7.428 11.093 1.00 84.44 98 LYS A C 1
ATOM 822 O O . LYS A 1 98 ? -6.969 7.136 10.830 1.00 84.44 98 LYS A O 1
ATOM 827 N N . PHE A 1 99 ? -9.134 7.218 10.234 1.00 86.12 99 PHE A N 1
ATOM 828 C CA . PHE A 1 99 ? -8.914 6.771 8.862 1.00 86.12 99 PHE A CA 1
ATOM 829 C C . PHE A 1 99 ? -8.030 7.772 8.110 1.00 86.12 99 PHE A C 1
ATOM 831 O O . PHE A 1 99 ? -6.976 7.400 7.608 1.00 86.12 99 PHE A O 1
ATOM 838 N N . ILE A 1 100 ? -8.382 9.061 8.129 1.00 86.00 100 ILE A N 1
ATOM 839 C CA . ILE A 1 100 ? -7.597 10.122 7.481 1.00 86.00 100 ILE A CA 1
ATOM 840 C C . ILE A 1 100 ? -6.173 10.180 8.044 1.00 86.00 100 ILE A C 1
ATOM 842 O O . ILE A 1 100 ? -5.220 10.266 7.275 1.00 86.00 100 ILE A O 1
ATOM 846 N N . PHE A 1 101 ? -6.006 10.092 9.364 1.00 86.44 101 PHE A N 1
ATOM 847 C CA . PHE A 1 101 ? -4.689 10.107 9.994 1.00 86.44 101 PHE A CA 1
ATOM 848 C C . PHE A 1 101 ? -3.829 8.922 9.549 1.00 86.44 101 PHE A C 1
ATOM 850 O O . PHE A 1 101 ? -2.706 9.115 9.086 1.00 86.44 101 PHE A O 1
ATOM 857 N N . SER A 1 102 ? -4.350 7.697 9.644 1.00 87.50 102 SER A N 1
ATOM 858 C CA . SER A 1 102 ? -3.600 6.505 9.230 1.00 87.50 102 SER A CA 1
ATOM 859 C C . SER A 1 102 ? -3.293 6.499 7.732 1.00 87.50 102 SER A C 1
ATOM 861 O O . SER A 1 102 ? -2.188 6.118 7.348 1.00 87.50 102 SER A O 1
ATOM 863 N N . TYR A 1 103 ? -4.201 7.011 6.901 1.00 88.00 103 TYR A N 1
ATOM 864 C CA . TYR A 1 103 ? -3.954 7.203 5.478 1.00 88.00 103 TYR A CA 1
ATOM 865 C C . TYR A 1 103 ? -2.816 8.199 5.248 1.00 88.00 103 TYR A C 1
ATOM 867 O O . TYR A 1 103 ? -1.852 7.864 4.572 1.00 88.00 103 TYR A O 1
ATOM 875 N N . LEU A 1 104 ? -2.862 9.385 5.867 1.00 87.75 104 LEU A N 1
ATOM 876 C CA . LEU A 1 104 ? -1.815 10.407 5.750 1.00 87.75 104 LEU A CA 1
ATOM 877 C C . LEU A 1 104 ? -0.437 9.895 6.176 1.00 87.75 104 LEU A C 1
ATOM 879 O O . LEU A 1 104 ? 0.554 10.196 5.513 1.00 87.75 104 LEU A O 1
ATOM 883 N N . VAL A 1 105 ? -0.361 9.106 7.250 1.00 87.88 105 VAL A N 1
ATOM 884 C CA . VAL A 1 105 ? 0.906 8.524 7.712 1.00 87.88 105 VAL A CA 1
ATOM 885 C C . VAL A 1 105 ? 1.484 7.569 6.664 1.00 87.88 105 VAL A C 1
ATOM 887 O O . VAL A 1 105 ? 2.671 7.650 6.349 1.00 87.88 105 VAL A O 1
ATOM 890 N N . ILE A 1 106 ? 0.655 6.702 6.081 1.00 89.38 106 ILE A N 1
ATOM 891 C CA . ILE A 1 106 ? 1.084 5.765 5.034 1.00 89.38 106 ILE A CA 1
ATOM 892 C C . ILE A 1 106 ? 1.466 6.516 3.755 1.00 89.38 1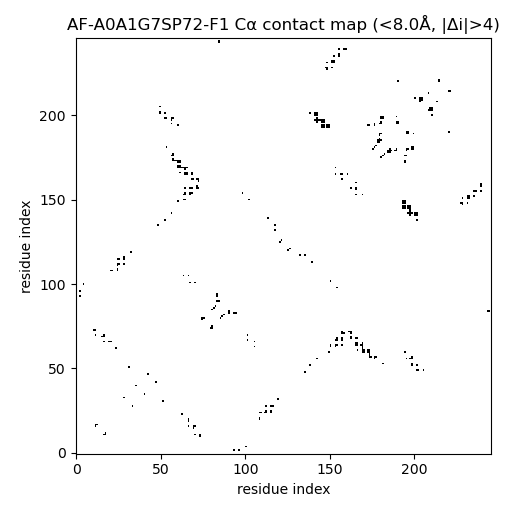06 ILE A C 1
ATOM 894 O O . ILE A 1 106 ? 2.497 6.204 3.161 1.00 89.38 106 ILE A O 1
ATOM 898 N N . SER A 1 107 ? 0.710 7.553 3.379 1.00 89.06 107 SER A N 1
ATOM 899 C CA . SER A 1 107 ? 1.047 8.457 2.271 1.00 89.06 107 SER A CA 1
ATOM 900 C C . SER A 1 107 ? 2.412 9.087 2.462 1.00 89.06 107 SER A C 1
ATOM 902 O O . SER A 1 107 ? 3.206 9.137 1.529 1.00 89.06 107 SER A O 1
ATOM 904 N N . PHE A 1 108 ? 2.714 9.545 3.677 1.00 89.19 108 PHE A N 1
ATOM 905 C CA . PHE A 1 108 ? 3.994 10.166 3.973 1.00 89.19 108 PHE A CA 1
ATOM 906 C C . PHE A 1 108 ? 5.151 9.169 3.858 1.00 89.19 108 PHE A C 1
ATOM 908 O O . PHE A 1 108 ? 6.173 9.496 3.261 1.00 89.19 108 PHE A O 1
ATOM 915 N N . VAL A 1 109 ? 4.986 7.937 4.355 1.00 89.50 109 VAL A N 1
ATOM 916 C CA . VAL A 1 109 ? 5.992 6.872 4.184 1.00 89.50 109 VAL A CA 1
ATOM 917 C C . VAL A 1 109 ? 6.190 6.526 2.712 1.00 89.50 109 VAL A C 1
ATOM 919 O O . VAL A 1 109 ? 7.326 6.381 2.265 1.00 89.50 109 VAL A O 1
ATOM 922 N N . PHE A 1 110 ? 5.106 6.432 1.945 1.00 90.12 110 PHE A N 1
ATOM 923 C CA . PHE A 1 110 ? 5.169 6.145 0.517 1.00 90.12 110 PHE A CA 1
ATOM 924 C C . PHE A 1 110 ? 5.867 7.265 -0.267 1.00 90.12 110 PHE A C 1
ATOM 926 O O . PHE A 1 110 ? 6.755 6.996 -1.077 1.00 90.12 110 PHE A O 1
ATOM 933 N N . LEU A 1 111 ? 5.534 8.525 0.023 1.00 90.06 111 LEU A N 1
ATOM 934 C CA . LEU A 1 111 ? 6.202 9.692 -0.553 1.00 90.06 111 LEU A CA 1
ATOM 935 C C . LEU A 1 111 ? 7.683 9.728 -0.176 1.00 90.06 111 LEU A C 1
ATOM 937 O O . LEU A 1 111 ? 8.528 9.923 -1.047 1.00 90.06 111 LEU A O 1
ATOM 941 N N . PHE A 1 112 ? 8.013 9.476 1.090 1.00 90.31 112 PHE A N 1
ATOM 942 C CA . PHE A 1 112 ? 9.397 9.409 1.545 1.00 90.31 112 PHE A CA 1
ATOM 943 C C . PHE A 1 112 ? 10.175 8.306 0.818 1.00 90.31 112 PHE A C 1
ATOM 945 O O . PHE A 1 112 ? 11.276 8.560 0.333 1.00 90.31 112 PHE A O 1
ATOM 952 N N . ASN A 1 113 ? 9.580 7.118 0.656 1.00 90.31 113 ASN A N 1
ATOM 953 C CA . ASN A 1 113 ? 10.149 6.045 -0.154 1.00 90.31 113 ASN A CA 1
ATOM 954 C C . ASN A 1 113 ? 10.401 6.515 -1.593 1.00 90.31 113 ASN A C 1
ATOM 956 O O . ASN A 1 113 ? 11.517 6.385 -2.081 1.00 90.31 113 ASN A O 1
ATOM 960 N N . SER A 1 114 ? 9.403 7.114 -2.251 1.00 88.81 114 SER A N 1
ATOM 961 C CA . SER A 1 114 ? 9.540 7.598 -3.630 1.00 88.81 114 SER A CA 1
ATOM 962 C C . SER A 1 114 ? 10.672 8.622 -3.779 1.00 88.81 114 SER A C 1
ATOM 964 O O . SER A 1 114 ? 11.514 8.492 -4.666 1.00 88.81 114 SER A O 1
ATOM 966 N N . PHE A 1 115 ? 10.786 9.575 -2.852 1.00 88.94 115 PHE A N 1
ATOM 967 C CA . PHE A 1 115 ? 11.842 10.581 -2.874 1.00 88.94 115 PHE A CA 1
ATOM 968 C C . PHE A 1 115 ? 13.233 9.963 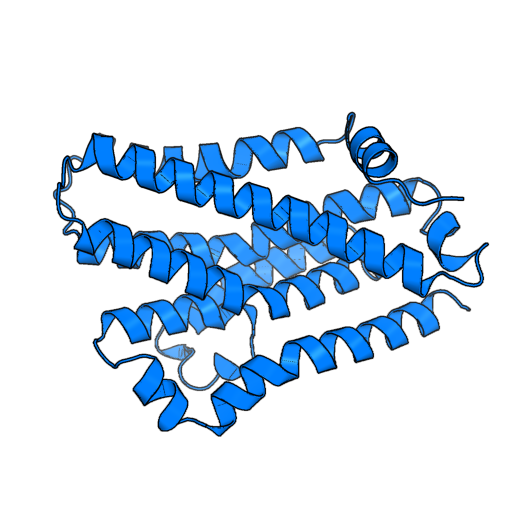-2.689 1.00 88.94 115 PHE A C 1
ATOM 970 O O . PHE A 1 115 ? 14.158 10.279 -3.438 1.00 88.94 115 PHE A O 1
ATOM 977 N N . LEU A 1 116 ? 13.366 9.037 -1.735 1.00 89.06 116 LEU A N 1
ATOM 978 C CA . LEU A 1 116 ? 14.611 8.315 -1.470 1.00 89.06 116 LEU A CA 1
ATOM 979 C C . LEU A 1 116 ? 15.056 7.531 -2.717 1.00 89.06 116 LEU A C 1
ATOM 981 O O . LEU A 1 116 ? 16.220 7.593 -3.106 1.00 89.06 116 LEU A O 1
ATOM 985 N N . THR A 1 117 ? 14.120 6.881 -3.409 1.00 88.00 117 THR A N 1
ATOM 986 C CA . THR A 1 117 ? 14.421 6.106 -4.625 1.00 88.00 117 THR A CA 1
ATOM 987 C C . THR A 1 117 ? 14.918 6.986 -5.765 1.00 88.00 117 THR A C 1
ATOM 989 O O . THR A 1 117 ? 15.895 6.641 -6.421 1.00 88.00 117 THR A O 1
ATOM 992 N N . ILE A 1 118 ? 14.294 8.150 -5.971 1.00 86.44 118 ILE A N 1
ATOM 993 C CA . ILE A 1 118 ? 14.676 9.113 -7.008 1.00 86.44 118 ILE A CA 1
ATOM 994 C C . ILE A 1 118 ? 16.064 9.682 -6.711 1.00 86.44 118 ILE A C 1
ATOM 996 O O . ILE A 1 118 ? 16.889 9.829 -7.614 1.00 86.44 118 ILE A O 1
ATOM 1000 N N . MET A 1 119 ? 16.340 9.966 -5.437 1.00 86.12 119 MET A N 1
ATOM 1001 C CA . MET A 1 119 ? 17.644 10.433 -4.985 1.00 86.12 119 MET A CA 1
ATOM 1002 C C . MET A 1 119 ? 18.722 9.376 -5.260 1.00 86.12 119 MET A C 1
ATOM 1004 O O . MET A 1 119 ? 19.714 9.691 -5.912 1.00 86.12 119 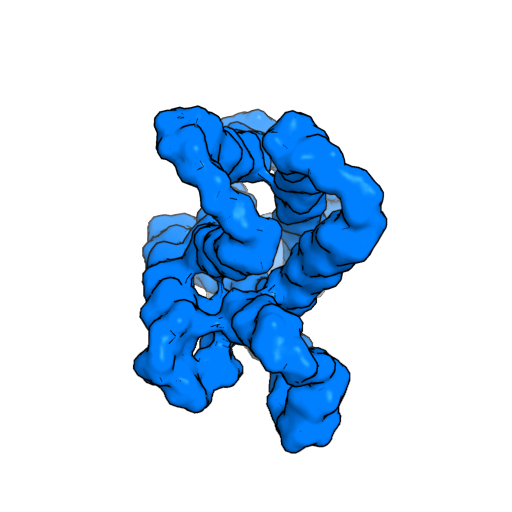MET A O 1
ATOM 1008 N N . LEU A 1 120 ? 18.500 8.112 -4.884 1.00 85.56 120 LEU A N 1
ATOM 1009 C CA . LEU A 1 120 ? 19.441 7.017 -5.151 1.00 85.56 120 LEU A CA 1
ATOM 1010 C C . LEU A 1 120 ? 19.610 6.714 -6.645 1.00 85.56 120 LEU A C 1
ATOM 1012 O O . LEU A 1 120 ? 20.733 6.480 -7.093 1.00 85.56 120 LEU A O 1
ATOM 1016 N N . LEU A 1 121 ? 18.540 6.778 -7.439 1.00 83.06 121 LEU A N 1
ATOM 1017 C CA . LEU A 1 121 ? 18.608 6.646 -8.899 1.00 83.06 121 LEU A CA 1
ATOM 1018 C C . LEU A 1 121 ? 19.582 7.657 -9.508 1.00 83.06 121 LEU A C 1
ATOM 1020 O O . LEU A 1 121 ? 20.431 7.278 -10.319 1.00 83.06 121 LEU A O 1
ATOM 1024 N N . LYS A 1 122 ? 19.508 8.916 -9.059 1.00 80.88 122 LYS A N 1
ATOM 1025 C CA . LYS A 1 122 ? 20.407 9.986 -9.501 1.00 80.88 122 LYS A CA 1
ATOM 1026 C C . LYS A 1 122 ? 21.875 9.669 -9.198 1.00 80.88 122 LYS A C 1
ATOM 1028 O O . LYS A 1 122 ? 22.722 9.912 -10.051 1.00 80.88 122 LYS A O 1
ATOM 1033 N N . PHE A 1 123 ? 22.176 9.100 -8.027 1.00 77.38 123 PHE A N 1
ATOM 1034 C CA . PHE A 1 123 ? 23.543 8.702 -7.660 1.00 77.38 123 PHE A CA 1
ATOM 1035 C C . PHE A 1 123 ? 24.048 7.478 -8.428 1.00 77.38 123 PHE A C 1
ATOM 1037 O O . PHE A 1 123 ? 25.228 7.417 -8.758 1.00 77.38 123 PHE A O 1
ATOM 1044 N N . THR A 1 124 ? 23.178 6.503 -8.695 1.00 74.38 124 THR A N 1
ATOM 1045 C CA . THR A 1 124 ? 23.605 5.181 -9.185 1.00 74.38 124 THR A CA 1
ATOM 1046 C C . THR A 1 124 ? 23.767 5.145 -10.700 1.00 74.38 124 THR A C 1
ATOM 1048 O O . THR A 1 124 ? 24.742 4.599 -11.205 1.00 74.38 124 THR A O 1
ATOM 1051 N N . PHE A 1 125 ? 22.818 5.728 -11.434 1.00 68.69 125 PHE A N 1
ATOM 1052 C CA . PHE A 1 125 ? 22.796 5.643 -12.895 1.00 68.69 125 PHE A CA 1
ATOM 1053 C C . PHE A 1 125 ? 23.362 6.896 -13.572 1.00 68.69 125 PHE A C 1
ATOM 1055 O O . PHE A 1 125 ? 23.711 6.840 -14.746 1.00 68.69 125 PHE A O 1
ATOM 1062 N N . ASN A 1 126 ? 23.479 8.022 -12.852 1.00 64.81 126 ASN A N 1
ATOM 1063 C CA . ASN A 1 126 ? 23.897 9.323 -13.394 1.00 64.81 126 ASN A CA 1
ATOM 1064 C C . ASN A 1 126 ? 23.147 9.712 -14.692 1.00 64.81 126 ASN A C 1
ATOM 1066 O O . ASN A 1 126 ? 23.657 10.453 -15.532 1.00 64.81 126 ASN A O 1
ATOM 1070 N N . VAL A 1 127 ? 21.933 9.177 -14.872 1.00 58.69 127 VAL A N 1
ATOM 1071 C CA . VAL A 1 127 ? 21.106 9.391 -16.057 1.00 58.69 127 VAL A CA 1
ATOM 1072 C C . VAL A 1 127 ? 20.435 10.754 -15.916 1.00 58.69 127 VAL A C 1
ATOM 1074 O O . VAL A 1 127 ? 19.698 11.026 -14.963 1.00 58.69 127 VAL A O 1
ATOM 1077 N N . SER A 1 128 ? 20.728 11.631 -16.872 1.00 55.41 128 SER A N 1
ATOM 1078 C CA . SER A 1 128 ? 20.242 13.010 -16.973 1.00 55.41 128 SER A CA 1
ATOM 1079 C C . SER A 1 128 ? 18.982 13.139 -17.837 1.00 55.41 128 SER A C 1
ATOM 1081 O O . SER A 1 128 ? 18.639 14.237 -18.274 1.00 55.41 128 SER A O 1
ATOM 1083 N N . SER A 1 129 ? 18.270 12.042 -18.112 1.00 63.31 129 SER A N 1
ATOM 1084 C CA . SER A 1 129 ? 17.051 12.103 -18.914 1.00 63.31 129 SER A CA 1
ATOM 1085 C C . SER A 1 129 ? 15.855 12.496 -18.037 1.00 63.31 129 SER A C 1
ATOM 1087 O O . SER A 1 129 ? 15.391 11.747 -17.178 1.00 63.31 129 SER A O 1
ATOM 1089 N N . ILE A 1 130 ? 15.312 13.696 -18.274 1.00 70.62 130 ILE A N 1
ATOM 1090 C CA . ILE A 1 130 ? 14.080 14.191 -17.624 1.00 70.62 130 ILE A CA 1
ATOM 1091 C C . ILE A 1 130 ? 12.918 13.184 -17.773 1.00 70.62 130 ILE A C 1
ATOM 1093 O O . ILE A 1 130 ? 12.067 13.065 -16.893 1.00 70.62 130 ILE A O 1
ATOM 1097 N N . VAL A 1 131 ? 12.923 12.438 -18.883 1.00 72.75 131 VAL A N 1
ATOM 1098 C CA . VAL A 1 131 ? 11.911 11.446 -19.268 1.00 72.75 131 VAL A CA 1
ATOM 1099 C C . VAL A 1 131 ? 11.920 10.223 -18.344 1.00 72.75 131 VAL A C 1
ATOM 1101 O O . VAL A 1 131 ? 10.864 9.682 -18.030 1.00 72.75 131 VAL A O 1
ATOM 1104 N N . PHE A 1 132 ? 13.087 9.798 -17.856 1.00 76.19 132 PHE A N 1
ATOM 1105 C CA . PHE A 1 132 ? 13.177 8.651 -16.953 1.00 76.19 132 PHE A CA 1
ATOM 1106 C C . PHE A 1 132 ? 12.572 8.975 -15.581 1.00 76.19 132 PHE A C 1
ATOM 1108 O O . PHE A 1 132 ? 11.767 8.210 -15.048 1.00 76.19 132 PHE A O 1
ATOM 1115 N N . TYR A 1 133 ? 12.873 10.160 -15.041 1.00 79.00 133 TYR A N 1
ATOM 1116 C CA . TYR A 1 133 ? 12.299 10.609 -13.770 1.00 79.00 133 TYR A CA 1
ATOM 1117 C C . TYR A 1 133 ? 10.783 10.805 -13.854 1.00 79.00 133 TYR A C 1
ATOM 1119 O O . TYR A 1 133 ? 10.067 10.398 -12.937 1.00 79.00 133 TYR A O 1
ATOM 1127 N N . SER A 1 134 ? 10.273 11.382 -14.948 1.00 80.44 134 SER A N 1
ATOM 1128 C CA . SER A 1 134 ? 8.827 11.552 -15.126 1.00 80.44 134 SER A CA 1
ATOM 1129 C C . SER A 1 134 ? 8.098 10.207 -15.210 1.00 80.44 134 SER A C 1
ATOM 1131 O O . SER A 1 134 ? 7.023 10.061 -14.625 1.00 80.44 134 SER A O 1
ATOM 1133 N N . HIS A 1 135 ? 8.707 9.196 -15.836 1.00 82.19 135 HIS A N 1
ATOM 1134 C CA . HIS A 1 135 ? 8.151 7.844 -15.892 1.00 82.19 135 HIS A CA 1
ATOM 1135 C C . HIS A 1 135 ? 8.078 7.177 -14.506 1.00 82.19 135 HIS A C 1
ATOM 1137 O O . HIS A 1 135 ? 7.077 6.537 -14.169 1.00 82.19 135 HIS A O 1
ATOM 1143 N N . PHE A 1 136 ? 9.089 7.385 -13.654 1.00 84.81 136 PHE A N 1
ATOM 1144 C CA . PHE A 1 136 ? 9.070 6.935 -12.256 1.00 84.81 136 PHE A CA 1
ATOM 1145 C C . PHE A 1 136 ? 7.973 7.614 -11.434 1.00 84.81 136 PHE A C 1
ATOM 1147 O O . PHE A 1 136 ? 7.212 6.926 -10.753 1.00 84.81 136 PHE A O 1
ATOM 1154 N N . PHE A 1 137 ? 7.835 8.939 -11.533 1.00 85.50 137 PHE A N 1
ATOM 1155 C CA . PHE A 1 137 ? 6.748 9.663 -10.865 1.00 85.50 137 PHE A CA 1
ATOM 1156 C C . PHE A 1 137 ? 5.368 9.161 -11.295 1.00 85.50 137 PHE A C 1
ATOM 1158 O O . PHE A 1 137 ? 4.490 8.977 -10.452 1.00 85.50 137 PHE A O 1
ATOM 1165 N N . TYR A 1 138 ? 5.194 8.883 -12.586 1.00 85.81 138 TYR A N 1
ATOM 1166 C CA . TYR A 1 138 ? 3.957 8.317 -13.110 1.00 85.81 138 TYR A CA 1
ATOM 1167 C C . TYR A 1 138 ? 3.659 6.927 -12.522 1.00 85.81 138 TYR A C 1
ATOM 1169 O O . TYR A 1 138 ? 2.540 6.673 -12.075 1.00 85.81 138 TYR A O 1
ATOM 1177 N N . GLY A 1 139 ? 4.671 6.058 -12.422 1.00 86.12 139 GLY A N 1
ATOM 1178 C CA . GLY A 1 139 ? 4.544 4.753 -11.762 1.00 86.12 139 GLY A CA 1
ATOM 1179 C C . GLY A 1 139 ? 4.151 4.866 -10.282 1.00 86.12 139 GLY A C 1
ATOM 1180 O O . GLY A 1 139 ? 3.249 4.167 -9.813 1.00 86.12 139 GLY A O 1
ATOM 1181 N N . PHE A 1 140 ? 4.758 5.800 -9.541 1.00 89.31 140 PHE A N 1
ATOM 1182 C CA . PHE A 1 140 ? 4.383 6.062 -8.147 1.00 89.31 140 PHE A CA 1
ATOM 1183 C C . PHE A 1 140 ? 2.939 6.557 -8.013 1.00 89.31 140 PHE A C 1
ATOM 1185 O O . PHE A 1 140 ? 2.214 6.088 -7.140 1.00 89.31 140 PHE A O 1
ATOM 1192 N N . ALA A 1 141 ? 2.484 7.447 -8.896 1.00 87.62 141 ALA A N 1
ATOM 1193 C CA . ALA A 1 141 ? 1.100 7.914 -8.885 1.00 87.62 141 ALA A CA 1
ATOM 1194 C C . ALA A 1 141 ? 0.104 6.771 -9.155 1.00 87.62 141 ALA A C 1
ATOM 1196 O O . ALA A 1 141 ? -0.886 6.630 -8.437 1.00 87.62 141 ALA A O 1
ATOM 1197 N N . LEU A 1 142 ? 0.387 5.913 -10.140 1.00 86.62 142 LEU A N 1
ATOM 1198 C CA . LEU A 1 142 ? -0.460 4.764 -10.475 1.00 86.62 142 LEU A CA 1
ATOM 1199 C C . LEU A 1 142 ? -0.574 3.764 -9.327 1.00 86.62 142 LEU A C 1
ATOM 1201 O O . LEU A 1 142 ? -1.677 3.342 -8.974 1.00 86.62 142 LEU A O 1
ATOM 1205 N N . THR A 1 143 ? 0.559 3.392 -8.733 1.00 88.81 143 THR A N 1
ATOM 1206 C CA . THR A 1 143 ? 0.576 2.485 -7.576 1.00 88.81 143 THR A CA 1
ATOM 1207 C C . THR A 1 143 ? -0.201 3.058 -6.403 1.00 88.81 143 THR A C 1
ATOM 1209 O O . THR A 1 143 ? -0.999 2.344 -5.798 1.00 88.81 143 THR A O 1
ATOM 1212 N N . TRP A 1 144 ? -0.044 4.354 -6.138 1.00 87.56 144 TRP A N 1
ATOM 1213 C CA . TRP A 1 144 ? -0.761 5.041 -5.075 1.00 87.56 144 TRP A CA 1
ATOM 1214 C C . TRP A 1 144 ? -2.282 5.009 -5.270 1.00 87.56 144 TRP A C 1
ATOM 1216 O O . TRP A 1 144 ? -3.019 4.595 -4.375 1.00 87.56 144 TRP A O 1
ATOM 1226 N N . ILE A 1 145 ? -2.754 5.377 -6.465 1.00 84.62 145 ILE A N 1
ATOM 1227 C CA . ILE A 1 145 ? -4.185 5.384 -6.810 1.00 84.62 145 ILE A CA 1
ATOM 1228 C C . ILE A 1 145 ? -4.778 3.978 -6.699 1.00 84.62 145 ILE A C 1
ATOM 1230 O O . ILE A 1 145 ? -5.852 3.797 -6.133 1.00 84.62 145 ILE A O 1
ATOM 1234 N N . SER A 1 146 ? -4.057 2.973 -7.190 1.00 84.62 146 SER A N 1
ATOM 1235 C CA . SER A 1 146 ? -4.506 1.575 -7.156 1.00 84.62 146 SER A CA 1
ATOM 1236 C C . SER A 1 146 ? -4.677 1.046 -5.741 1.00 84.62 146 SER A C 1
ATOM 1238 O O . SER A 1 146 ? -5.515 0.187 -5.474 1.00 84.62 146 SER A O 1
ATOM 1240 N N . PHE A 1 147 ? -3.858 1.545 -4.821 1.00 85.88 147 PHE A N 1
ATOM 1241 C CA . PHE A 1 147 ? -3.786 1.001 -3.483 1.00 85.88 147 PHE A CA 1
ATOM 1242 C C . PHE A 1 147 ? -4.893 1.514 -2.550 1.00 85.88 147 PHE A C 1
ATOM 1244 O O . PHE A 1 147 ? -5.169 0.888 -1.523 1.00 85.88 147 PHE A O 1
ATOM 1251 N N . ILE A 1 148 ? -5.588 2.596 -2.915 1.00 85.94 148 ILE A N 1
ATOM 1252 C CA . ILE A 1 148 ? -6.604 3.229 -2.063 1.00 85.94 148 ILE A CA 1
ATOM 1253 C C . ILE A 1 148 ? -7.717 2.254 -1.644 1.00 85.94 148 ILE A C 1
ATOM 1255 O O . ILE A 1 148 ? -8.092 2.204 -0.472 1.00 85.94 148 ILE A O 1
ATOM 1259 N N . THR A 1 149 ? -8.186 1.410 -2.568 1.00 84.38 149 THR A N 1
ATOM 1260 C CA . THR A 1 149 ? -9.241 0.420 -2.309 1.00 84.38 149 THR A CA 1
ATOM 1261 C C . THR A 1 149 ? -8.761 -0.666 -1.349 1.00 84.38 149 THR A C 1
ATOM 1263 O O . THR A 1 149 ? -9.472 -1.038 -0.416 1.00 84.38 149 THR A O 1
ATOM 1266 N N . SER A 1 150 ? -7.527 -1.140 -1.525 1.00 86.38 150 SER A N 1
ATOM 1267 C CA . SER A 1 150 ? -6.927 -2.155 -0.650 1.00 86.38 150 SER A CA 1
ATOM 1268 C C . SER A 1 150 ? -6.711 -1.628 0.765 1.00 86.38 150 SER A C 1
ATOM 1270 O O . SER A 1 150 ? -6.990 -2.322 1.741 1.00 86.38 150 SER A O 1
ATOM 1272 N N . TYR A 1 151 ? -6.271 -0.376 0.886 1.00 89.00 151 TYR A N 1
ATOM 1273 C CA . TYR A 1 151 ? -6.089 0.283 2.172 1.00 89.00 151 TYR A CA 1
ATOM 1274 C C . TYR A 1 151 ? -7.390 0.340 2.987 1.00 89.00 151 TYR A C 1
ATOM 1276 O O . TYR A 1 151 ? -7.373 0.016 4.176 1.00 89.00 151 TYR A O 1
ATOM 1284 N N . ILE A 1 152 ? -8.519 0.673 2.349 1.00 87.88 152 ILE A N 1
ATOM 1285 C CA . ILE A 1 152 ? -9.836 0.693 3.005 1.00 87.88 152 ILE A CA 1
ATOM 1286 C C . ILE A 1 152 ? -10.142 -0.673 3.628 1.00 87.88 152 ILE A C 1
ATOM 1288 O O . ILE A 1 152 ? -10.493 -0.750 4.806 1.00 87.88 152 ILE A O 1
ATOM 1292 N N . ILE A 1 153 ? -9.939 -1.755 2.874 1.00 87.56 153 ILE A N 1
ATOM 1293 C CA . ILE A 1 153 ? -10.183 -3.123 3.347 1.00 87.56 153 ILE A CA 1
ATOM 1294 C C . ILE A 1 153 ? -9.303 -3.441 4.564 1.00 87.56 153 ILE A C 1
ATOM 1296 O O . ILE A 1 153 ? -9.818 -3.900 5.585 1.00 87.56 153 ILE A O 1
ATOM 1300 N N . TYR A 1 154 ? -7.997 -3.156 4.505 1.00 89.62 154 TYR A N 1
ATOM 1301 C CA . TYR A 1 154 ? -7.087 -3.426 5.625 1.00 89.62 154 TYR A CA 1
ATOM 1302 C C . TYR A 1 154 ? -7.413 -2.604 6.873 1.00 89.62 154 TYR A C 1
ATOM 1304 O O . TYR A 1 154 ? -7.321 -3.125 7.989 1.00 89.62 154 TYR A O 1
ATOM 1312 N N . PHE A 1 155 ? -7.828 -1.346 6.706 1.00 88.31 155 PHE A N 1
ATOM 1313 C CA . PHE A 1 155 ? -8.239 -0.496 7.819 1.00 88.31 155 PHE A CA 1
ATOM 1314 C C . PHE A 1 155 ? -9.398 -1.116 8.592 1.00 88.31 155 PHE A C 1
ATOM 1316 O O . PHE A 1 155 ? -9.288 -1.336 9.799 1.00 88.31 155 PHE A O 1
ATOM 1323 N N . PHE A 1 156 ? -10.474 -1.492 7.908 1.00 86.00 156 PHE A N 1
ATOM 1324 C CA . PHE A 1 156 ? -11.629 -2.088 8.574 1.00 86.00 156 PHE A CA 1
ATOM 1325 C C . PHE A 1 156 ? -11.350 -3.480 9.124 1.00 86.00 156 PHE A C 1
ATOM 1327 O O . PHE A 1 156 ? -11.735 -3.793 10.253 1.00 86.00 156 PHE A O 1
ATOM 1334 N N . LEU A 1 157 ? -10.594 -4.287 8.385 1.00 86.50 157 LEU A N 1
ATOM 1335 C CA . LEU A 1 157 ? -10.171 -5.600 8.845 1.00 86.50 157 LEU A CA 1
ATOM 1336 C C . LEU A 1 157 ? -9.389 -5.512 10.162 1.00 86.50 157 LEU A C 1
ATOM 1338 O O . LEU A 1 157 ? -9.596 -6.326 11.054 1.00 86.50 157 LEU A O 1
ATOM 1342 N N . SER A 1 158 ? -8.542 -4.497 10.331 1.00 87.69 158 SER A N 1
ATOM 1343 C CA . SER A 1 158 ? -7.779 -4.305 11.571 1.00 87.69 158 SER A CA 1
ATOM 1344 C C . SER A 1 158 ? -8.606 -3.842 12.767 1.00 87.69 158 SER A C 1
ATOM 1346 O O . SER A 1 158 ? -8.195 -4.064 13.905 1.00 87.69 158 SER A O 1
ATOM 1348 N N . ILE A 1 159 ? -9.786 -3.262 12.539 1.00 85.31 159 ILE A N 1
ATOM 1349 C CA . ILE A 1 159 ? -10.743 -2.922 13.600 1.00 85.31 159 ILE A CA 1
ATOM 1350 C C . ILE A 1 159 ? -11.506 -4.172 14.055 1.00 85.31 159 ILE A C 1
ATOM 1352 O O . ILE A 1 159 ? -11.751 -4.337 15.251 1.00 85.31 159 ILE A O 1
ATOM 1356 N N . ILE A 1 160 ? -11.839 -5.068 13.124 1.00 84.50 160 ILE A N 1
ATOM 1357 C CA . ILE A 1 160 ? -12.629 -6.278 13.394 1.00 84.50 160 ILE A CA 1
ATOM 1358 C C . ILE A 1 160 ? -11.749 -7.408 13.948 1.00 84.50 160 ILE A C 1
ATOM 1360 O O . ILE A 1 160 ? -12.107 -8.060 14.925 1.00 84.50 160 ILE A O 1
ATOM 1364 N N . CYS A 1 161 ? -10.589 -7.640 13.339 1.00 85.44 161 CYS A N 1
ATOM 1365 C CA . CYS A 1 161 ? -9.725 -8.778 13.630 1.00 85.44 161 CYS A CA 1
ATOM 1366 C C . CYS A 1 161 ? -8.544 -8.404 14.53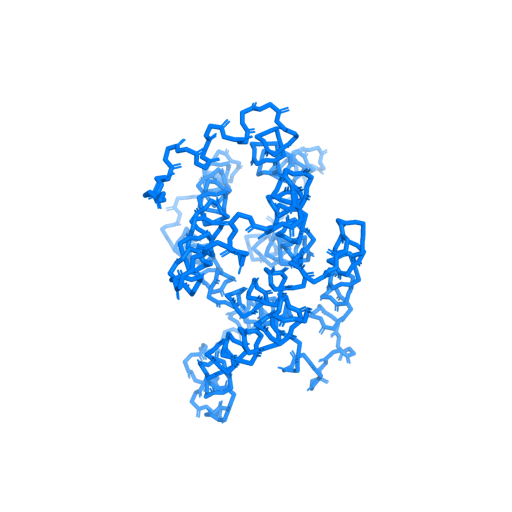2 1.00 85.44 161 CYS A C 1
ATOM 1368 O O . CYS A 1 161 ? -8.127 -7.247 14.600 1.00 85.44 161 CYS A O 1
ATOM 1370 N N . SER A 1 162 ? -7.968 -9.412 15.197 1.00 88.06 162 SER A N 1
ATOM 1371 C CA . SER A 1 162 ? -6.747 -9.262 15.999 1.00 88.06 162 SER A CA 1
ATOM 1372 C C . SER A 1 162 ? -5.555 -8.784 15.156 1.00 88.06 162 SER A C 1
ATOM 1374 O O . SER A 1 162 ? -5.554 -8.957 13.936 1.00 88.06 162 SER A O 1
ATOM 1376 N N . LEU A 1 163 ? -4.523 -8.232 15.811 1.00 88.12 163 LEU A N 1
ATOM 1377 C CA . LEU A 1 163 ? -3.279 -7.818 15.147 1.00 88.12 163 LEU A CA 1
ATOM 1378 C C . LEU A 1 163 ? -2.696 -8.960 14.307 1.00 88.12 163 LEU A C 1
ATOM 1380 O O . LEU A 1 163 ? -2.391 -8.774 13.140 1.00 88.12 163 LEU A O 1
ATOM 1384 N N . ILE A 1 164 ? -2.582 -10.160 14.875 1.00 89.31 164 ILE A N 1
ATOM 1385 C CA . ILE A 1 164 ? -1.938 -11.296 14.201 1.00 89.31 164 ILE A CA 1
ATOM 1386 C C . ILE A 1 164 ? -2.732 -11.708 12.955 1.00 89.31 164 ILE A C 1
ATOM 1388 O O . ILE A 1 164 ? -2.157 -11.952 11.896 1.00 89.31 164 ILE A O 1
ATOM 1392 N N . THR A 1 165 ? -4.063 -11.734 13.050 1.00 90.44 165 THR A N 1
ATOM 1393 C CA . THR A 1 165 ? -4.938 -12.099 11.928 1.00 90.44 165 THR A CA 1
ATOM 1394 C C . THR A 1 165 ? -4.789 -11.132 10.756 1.00 90.44 165 THR A C 1
ATOM 1396 O O . THR A 1 165 ? -4.716 -11.562 9.607 1.00 90.44 165 THR A O 1
ATOM 1399 N N . THR A 1 166 ? -4.713 -9.828 11.024 1.00 90.88 166 THR A N 1
ATOM 1400 C CA . THR A 1 166 ? -4.569 -8.831 9.958 1.00 90.88 166 THR A CA 1
ATOM 1401 C C . THR A 1 166 ? -3.197 -8.866 9.307 1.00 90.88 166 THR A C 1
ATOM 1403 O O . THR A 1 166 ? -3.117 -8.692 8.091 1.00 90.88 166 THR A O 1
ATOM 1406 N N . LEU A 1 167 ? -2.147 -9.194 10.067 1.00 91.69 167 LEU A N 1
ATOM 1407 C CA . LEU A 1 167 ? -0.820 -9.461 9.509 1.00 91.69 167 LEU A CA 1
ATOM 1408 C C . LEU A 1 167 ? -0.825 -10.651 8.549 1.00 91.69 167 LEU A C 1
ATOM 1410 O O . LEU A 1 167 ? -0.312 -10.541 7.437 1.00 91.69 167 LEU A O 1
ATOM 1414 N N . PHE A 1 168 ? -1.426 -11.775 8.950 1.00 93.31 168 PHE A N 1
ATOM 1415 C CA . PHE A 1 168 ? -1.516 -12.954 8.086 1.00 93.31 168 PHE A CA 1
ATOM 1416 C C . PHE A 1 168 ? -2.306 -12.676 6.811 1.00 93.31 168 PHE A C 1
ATOM 1418 O O . PHE A 1 168 ? -1.907 -13.121 5.739 1.00 93.31 168 PHE A O 1
ATOM 1425 N N . ILE A 1 169 ? -3.389 -11.905 6.898 1.00 93.25 169 ILE A N 1
ATOM 1426 C CA . ILE A 1 169 ? -4.171 -11.541 5.714 1.00 93.25 169 ILE A CA 1
ATOM 1427 C C . ILE A 1 169 ? -3.346 -10.664 4.767 1.00 93.25 169 ILE A C 1
ATOM 1429 O O . ILE A 1 169 ? -3.357 -10.906 3.563 1.00 93.25 169 ILE A O 1
ATOM 1433 N N . GLY A 1 170 ? -2.562 -9.719 5.288 1.00 92.06 170 GLY A N 1
ATOM 1434 C CA . GLY A 1 170 ? -1.620 -8.947 4.479 1.00 92.06 170 GLY A CA 1
ATOM 1435 C C . GLY A 1 170 ? -0.535 -9.793 3.811 1.00 92.06 170 GLY A C 1
ATOM 1436 O O . GLY A 1 170 ? -0.237 -9.575 2.639 1.00 92.06 170 GLY A O 1
ATOM 1437 N N . LEU A 1 171 ? 0.016 -10.784 4.522 1.00 93.44 171 LEU A N 1
ATOM 1438 C CA . LEU A 1 171 ? 0.972 -11.752 3.965 1.00 93.44 171 LEU A CA 1
ATOM 1439 C C . LEU A 1 171 ? 0.350 -12.612 2.859 1.00 93.44 171 LEU A C 1
ATOM 1441 O O . LEU A 1 171 ? 0.961 -12.843 1.821 1.00 93.44 171 LEU A O 1
ATOM 1445 N N . ILE A 1 172 ? -0.880 -13.084 3.054 1.00 93.88 172 ILE A N 1
ATOM 1446 C CA . ILE A 1 172 ? -1.590 -13.847 2.024 1.00 93.88 172 ILE A CA 1
ATOM 1447 C C . ILE A 1 172 ? -1.849 -12.951 0.812 1.00 93.88 172 ILE A C 1
ATOM 1449 O O . ILE A 1 172 ? -1.628 -13.381 -0.315 1.00 93.88 172 ILE A O 1
ATOM 1453 N N . SER A 1 173 ? -2.260 -11.698 1.017 1.00 91.75 173 SER A N 1
ATOM 1454 C CA . SER A 1 173 ? -2.477 -10.753 -0.080 1.00 91.75 173 SER A CA 1
ATOM 1455 C C . SER A 1 173 ? -1.200 -10.413 -0.846 1.00 91.75 173 SER A C 1
ATOM 1457 O O . SER A 1 173 ? -1.261 -10.317 -2.070 1.00 91.75 173 SER A O 1
ATOM 1459 N N . SER A 1 174 ? -0.044 -10.258 -0.190 1.00 92.75 174 SER A N 1
ATOM 1460 C CA . SER A 1 174 ? 1.226 -10.031 -0.897 1.00 92.75 174 SER A CA 1
ATOM 1461 C C . SER A 1 174 ? 1.601 -11.237 -1.758 1.00 92.75 174 SER A C 1
ATOM 1463 O O . SER A 1 174 ? 1.883 -11.084 -2.946 1.00 92.75 174 SER A O 1
ATOM 1465 N N . LEU A 1 175 ? 1.499 -12.453 -1.215 1.00 91.69 175 LEU A N 1
ATOM 1466 C CA . LEU A 1 175 ? 1.722 -13.688 -1.974 1.00 91.69 175 LEU A CA 1
ATOM 1467 C C . LEU A 1 175 ? 0.747 -13.821 -3.149 1.00 91.69 175 LEU A C 1
ATOM 1469 O O . LEU A 1 175 ? 1.160 -14.129 -4.268 1.00 91.69 175 LEU A O 1
ATOM 1473 N N . LEU A 1 176 ? -0.535 -13.520 -2.931 1.00 90.38 176 LEU A N 1
ATOM 1474 C CA . LEU A 1 176 ? -1.531 -13.533 -3.998 1.00 90.38 176 LEU A CA 1
ATOM 1475 C C . LEU A 1 176 ? -1.233 -12.462 -5.057 1.00 90.38 176 LEU A C 1
ATOM 1477 O O . LEU A 1 176 ? -1.466 -12.699 -6.237 1.00 90.38 176 LEU A O 1
ATOM 1481 N N . THR A 1 177 ? -0.667 -11.318 -4.663 1.00 90.00 177 THR A N 1
ATOM 1482 C CA . THR A 1 177 ? -0.210 -10.271 -5.590 1.00 90.00 177 THR A CA 1
ATOM 1483 C C . THR A 1 177 ? 0.928 -10.764 -6.471 1.00 90.00 177 THR A C 1
ATOM 1485 O O . THR A 1 177 ? 0.913 -10.503 -7.670 1.00 90.00 177 THR A O 1
ATOM 1488 N N . ALA A 1 178 ? 1.878 -11.529 -5.929 1.00 88.44 178 ALA A N 1
ATOM 1489 C CA . ALA A 1 178 ? 2.923 -12.139 -6.748 1.00 88.44 178 ALA A CA 1
ATOM 1490 C C . ALA A 1 178 ? 2.331 -13.131 -7.758 1.00 88.44 178 ALA A C 1
ATOM 1492 O O . ALA A 1 178 ? 2.640 -13.068 -8.943 1.00 88.44 178 ALA A O 1
ATOM 1493 N N . ILE A 1 179 ? 1.435 -14.015 -7.320 1.00 87.12 179 ILE A N 1
ATOM 1494 C CA . ILE A 1 179 ? 0.884 -15.056 -8.194 1.00 87.12 179 ILE A CA 1
ATOM 1495 C C . ILE A 1 179 ? -0.063 -14.438 -9.230 1.00 87.12 179 ILE A C 1
ATOM 1497 O O . ILE A 1 179 ? 0.162 -14.551 -10.430 1.00 87.12 179 ILE A O 1
ATOM 1501 N N . VAL A 1 180 ? -1.110 -13.745 -8.795 1.00 86.31 180 VAL A N 1
ATOM 1502 C CA . VAL A 1 180 ? -2.167 -13.224 -9.677 1.00 86.31 180 VAL A CA 1
ATOM 1503 C C . VAL A 1 180 ? -1.712 -11.962 -10.418 1.00 86.31 180 VAL A C 1
ATOM 1505 O O . VAL A 1 180 ? -2.112 -11.708 -11.555 1.00 86.31 180 VAL A O 1
ATOM 1508 N N . GLY A 1 181 ? -0.862 -11.150 -9.800 1.00 81.12 181 GLY A N 1
ATOM 1509 C CA . GLY A 1 181 ? -0.402 -9.895 -10.378 1.00 81.12 181 GLY A CA 1
ATOM 1510 C C . GLY A 1 181 ? 0.709 -10.067 -11.413 1.00 81.12 181 GLY A C 1
ATOM 1511 O O . GLY A 1 181 ? 0.606 -9.483 -12.488 1.00 81.12 181 GLY A O 1
ATOM 1512 N N . LEU A 1 182 ? 1.736 -10.875 -11.124 1.00 82.25 182 LEU A N 1
ATOM 1513 C CA . LEU A 1 182 ? 2.904 -11.013 -12.009 1.00 82.25 182 LEU A CA 1
ATOM 1514 C C . LEU A 1 182 ? 2.782 -12.141 -13.028 1.00 82.25 182 LEU A C 1
ATOM 1516 O O . LEU A 1 182 ? 3.355 -12.043 -14.110 1.00 82.25 182 LEU A O 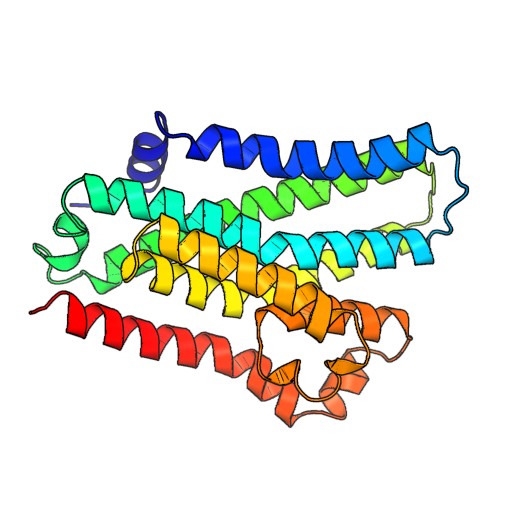1
ATOM 1520 N N . THR A 1 183 ? 2.073 -13.224 -12.704 1.00 84.44 183 THR A N 1
ATOM 1521 C CA . THR A 1 183 ? 2.044 -14.398 -13.584 1.00 84.44 183 THR A CA 1
ATOM 1522 C C . THR A 1 183 ? 0.862 -14.379 -14.552 1.00 84.44 183 THR A C 1
ATOM 1524 O O . THR A 1 183 ? -0.177 -13.753 -14.318 1.00 84.44 183 THR A O 1
ATOM 1527 N N . ALA A 1 184 ? 0.999 -15.129 -15.648 1.00 77.94 184 ALA A N 1
ATOM 1528 C CA . ALA A 1 184 ? -0.071 -15.317 -16.624 1.00 77.94 184 ALA A CA 1
ATOM 1529 C C . ALA A 1 184 ? -1.301 -16.047 -16.044 1.00 77.94 184 ALA A C 1
ATOM 1531 O O . ALA A 1 184 ? -2.393 -15.888 -16.587 1.00 77.94 184 ALA A O 1
ATOM 1532 N N . LEU A 1 185 ? -1.164 -16.778 -14.924 1.00 75.69 185 LEU A N 1
ATOM 1533 C CA . LEU A 1 185 ? -2.295 -17.437 -14.250 1.00 75.69 185 LEU A CA 1
ATOM 1534 C C . LEU A 1 185 ? -3.350 -16.440 -13.762 1.00 75.69 185 LEU A C 1
ATOM 1536 O O . LEU A 1 185 ? -4.524 -16.782 -13.678 1.00 75.69 185 LEU A O 1
ATOM 1540 N N . GLY A 1 186 ? -2.948 -15.215 -13.419 1.00 73.62 186 GLY A N 1
ATOM 1541 C CA . GLY A 1 186 ? -3.875 -14.205 -12.915 1.00 73.62 186 GLY A CA 1
ATOM 1542 C C . GLY A 1 186 ? -4.624 -13.422 -13.989 1.00 73.62 186 GLY A C 1
ATOM 1543 O O . GLY A 1 186 ? -5.397 -12.521 -13.652 1.00 73.62 186 GLY A O 1
ATOM 1544 N N . ASN A 1 187 ? -4.410 -13.732 -15.271 1.00 77.56 187 ASN A N 1
ATOM 1545 C CA . ASN A 1 187 ? -5.130 -13.087 -16.363 1.00 77.56 187 ASN A CA 1
ATOM 1546 C C . ASN A 1 187 ? -6.641 -13.361 -16.216 1.00 77.56 187 ASN A C 1
ATOM 1548 O O . ASN A 1 187 ? -7.070 -14.501 -16.083 1.00 77.56 187 ASN A O 1
ATOM 1552 N N . GLY A 1 188 ? -7.449 -12.296 -16.184 1.00 73.50 188 GLY A N 1
ATOM 1553 C CA . GLY A 1 188 ? -8.902 -12.349 -15.958 1.00 73.50 188 GLY A CA 1
ATOM 1554 C C . GLY A 1 188 ? -9.345 -12.250 -14.491 1.00 73.50 188 GLY A C 1
ATOM 1555 O O . GLY A 1 188 ? -10.360 -11.621 -14.213 1.00 73.50 188 GLY A O 1
ATOM 1556 N N . ILE A 1 189 ? -8.571 -12.783 -13.539 1.00 80.56 189 ILE A N 1
ATOM 1557 C CA . ILE A 1 189 ? -8.953 -12.815 -12.109 1.00 80.56 189 ILE A CA 1
ATOM 1558 C C . ILE A 1 189 ? -8.476 -11.562 -11.356 1.00 80.56 189 ILE A C 1
ATOM 1560 O O . ILE A 1 189 ? -9.097 -11.146 -10.378 1.00 80.56 189 ILE A O 1
ATOM 1564 N N . TRP A 1 190 ? -7.399 -10.923 -11.823 1.00 76.56 190 TRP A N 1
ATOM 1565 C CA . TRP A 1 190 ? -6.790 -9.743 -11.189 1.00 76.56 190 TRP A CA 1
ATOM 1566 C C . TRP A 1 190 ? -7.776 -8.585 -10.938 1.00 76.56 190 TRP A C 1
ATOM 1568 O O . TRP A 1 190 ? -7.649 -7.845 -9.968 1.00 76.56 190 TRP A O 1
ATOM 1578 N N . ILE A 1 191 ? -8.821 -8.470 -11.759 1.00 76.44 191 ILE A N 1
ATOM 1579 C CA . ILE A 1 191 ? -9.861 -7.439 -11.639 1.00 76.44 191 ILE A CA 1
ATOM 1580 C C . ILE A 1 191 ? -10.583 -7.519 -10.286 1.00 76.44 191 ILE A C 1
ATOM 1582 O O . ILE A 1 191 ? -10.916 -6.488 -9.710 1.00 76.44 191 ILE A O 1
ATOM 1586 N N . LEU A 1 192 ? -10.777 -8.725 -9.745 1.00 76.06 192 LEU A N 1
ATOM 1587 C CA . LEU A 1 192 ? -11.502 -8.944 -8.491 1.00 76.06 192 LEU A CA 1
ATOM 1588 C C . LEU A 1 192 ? -10.703 -8.523 -7.253 1.00 76.06 192 LEU A C 1
ATOM 1590 O O . LEU A 1 192 ? -11.286 -8.232 -6.211 1.00 76.06 192 LEU A O 1
ATOM 1594 N N . PHE A 1 193 ? -9.373 -8.508 -7.352 1.00 82.75 193 PHE A N 1
ATOM 1595 C CA . PHE A 1 193 ? -8.490 -8.322 -6.210 1.00 82.75 193 PHE A CA 1
ATOM 1596 C C . PHE A 1 193 ? -7.808 -6.949 -6.257 1.00 82.75 193 PHE A C 1
ATOM 1598 O O . PHE A 1 193 ? -6.825 -6.788 -6.990 1.00 82.75 193 PHE A O 1
ATOM 1605 N N . PRO A 1 194 ? -8.250 -5.972 -5.438 1.00 81.56 194 PRO A N 1
ATOM 1606 C CA . PRO A 1 194 ? -7.779 -4.588 -5.529 1.00 81.56 194 PRO A CA 1
ATOM 1607 C C . PRO A 1 194 ? -6.284 -4.430 -5.236 1.00 81.56 194 PRO A C 1
ATOM 1609 O O . PRO A 1 194 ? -5.652 -3.489 -5.710 1.00 81.56 194 PRO A O 1
ATOM 1612 N N . PHE A 1 195 ? -5.680 -5.369 -4.506 1.00 84.19 195 PHE A N 1
ATOM 1613 C CA . PHE A 1 195 ? -4.244 -5.347 -4.217 1.00 84.19 195 PHE A CA 1
ATOM 1614 C C . PHE A 1 195 ? -3.381 -5.676 -5.444 1.00 84.19 195 PHE A C 1
ATOM 1616 O O . PHE A 1 195 ? -2.199 -5.351 -5.464 1.00 84.19 195 PHE A O 1
ATOM 1623 N N . THR A 1 196 ? -3.959 -6.271 -6.493 1.00 86.31 196 THR A N 1
ATOM 1624 C CA . THR A 1 196 ? -3.238 -6.619 -7.729 1.00 86.31 196 THR A CA 1
ATOM 1625 C C . THR A 1 196 ? -3.281 -5.524 -8.794 1.00 86.31 196 THR A C 1
ATOM 1627 O O . THR A 1 196 ? -2.582 -5.617 -9.801 1.00 86.31 196 THR A O 1
ATOM 1630 N N . TRP A 1 197 ? -4.083 -4.476 -8.608 1.00 86.00 197 TRP A N 1
ATOM 1631 C CA . TRP A 1 197 ? -4.302 -3.473 -9.652 1.00 86.00 197 TRP A CA 1
ATOM 1632 C C . TRP A 1 197 ? -3.041 -2.668 -9.974 1.00 86.00 197 TRP A C 1
ATOM 1634 O O . TRP A 1 197 ? -2.739 -2.453 -11.146 1.00 86.00 197 TRP A O 1
ATOM 1644 N N . GLY A 1 198 ? -2.250 -2.313 -8.955 1.00 85.44 198 GLY A N 1
ATOM 1645 C CA . GLY A 1 198 ? -1.047 -1.497 -9.138 1.00 85.44 198 GLY A CA 1
ATOM 1646 C C . GLY A 1 198 ? -0.021 -2.151 -10.062 1.00 85.44 198 GLY A C 1
ATOM 1647 O O . GLY A 1 198 ? 0.440 -1.531 -11.019 1.00 85.44 198 GLY A O 1
ATOM 1648 N N . ILE A 1 199 ? 0.279 -3.434 -9.842 1.00 86.81 199 ILE A N 1
ATOM 1649 C CA . ILE A 1 199 ? 1.264 -4.157 -10.655 1.00 86.81 199 ILE A CA 1
ATOM 1650 C C . ILE A 1 199 ? 0.782 -4.341 -12.098 1.00 86.81 199 ILE A C 1
ATOM 1652 O O . ILE A 1 199 ? 1.562 -4.178 -13.034 1.00 86.81 199 ILE A O 1
ATOM 1656 N N . ARG A 1 200 ? -0.521 -4.577 -12.301 1.00 85.62 200 ARG A N 1
ATOM 1657 C CA . ARG A 1 200 ? -1.104 -4.723 -13.639 1.00 85.62 200 ARG A CA 1
ATOM 1658 C C . ARG A 1 200 ? -1.083 -3.412 -14.416 1.00 85.62 200 ARG A C 1
ATOM 1660 O O . ARG A 1 200 ? -0.696 -3.427 -15.583 1.00 85.62 200 ARG A O 1
ATOM 1667 N N . PHE A 1 201 ? -1.382 -2.279 -13.787 1.00 82.69 201 PHE A N 1
ATOM 1668 C CA . PHE A 1 201 ? -1.269 -0.981 -14.460 1.00 82.69 201 PHE A CA 1
ATOM 1669 C C . PHE A 1 201 ? 0.140 -0.659 -14.917 1.00 82.69 201 PHE A C 1
ATOM 1671 O O . PHE A 1 201 ? 0.310 -0.175 -16.032 1.00 82.69 201 PHE A O 1
ATOM 1678 N N . ILE A 1 202 ? 1.139 -0.996 -14.108 1.00 85.69 202 ILE A N 1
ATOM 1679 C CA . ILE A 1 202 ? 2.539 -0.816 -14.487 1.00 85.69 202 ILE A CA 1
ATOM 1680 C C . ILE A 1 202 ? 2.907 -1.724 -15.663 1.00 85.69 202 ILE A C 1
ATOM 1682 O O . ILE A 1 202 ? 3.541 -1.277 -16.614 1.00 85.69 202 ILE A O 1
ATOM 1686 N N . THR A 1 203 ? 2.469 -2.989 -15.662 1.00 83.75 203 THR A N 1
ATOM 1687 C CA . THR A 1 203 ? 2.725 -3.881 -16.808 1.00 83.75 203 THR A CA 1
ATOM 1688 C C . THR A 1 203 ? 2.051 -3.395 -18.094 1.00 83.75 203 THR A C 1
ATOM 1690 O O . THR A 1 203 ? 2.634 -3.498 -19.171 1.00 83.75 203 THR A O 1
ATOM 1693 N N . ILE A 1 204 ? 0.848 -2.819 -17.994 1.00 80.25 204 ILE A N 1
ATOM 1694 C CA . ILE A 1 204 ? 0.131 -2.246 -19.139 1.00 80.25 204 ILE A CA 1
ATOM 1695 C C . ILE A 1 204 ? 0.852 -0.992 -19.645 1.00 80.25 204 ILE A C 1
ATOM 1697 O O . ILE A 1 204 ? 1.043 -0.864 -20.853 1.00 80.25 204 ILE A O 1
ATOM 1701 N N . SER A 1 205 ? 1.310 -0.114 -18.743 1.00 79.12 205 SER A N 1
ATOM 1702 C CA . SER A 1 205 ? 2.026 1.106 -19.126 1.00 79.12 205 SER A CA 1
ATOM 1703 C C . SER A 1 205 ? 3.368 0.819 -19.798 1.00 79.12 205 SER A C 1
ATOM 1705 O O . SER A 1 205 ? 3.747 1.541 -20.713 1.00 79.12 205 SER A O 1
ATOM 1707 N N . ILE A 1 206 ? 4.077 -0.237 -19.382 1.00 77.62 206 ILE A N 1
ATOM 1708 C CA . ILE A 1 206 ? 5.349 -0.658 -19.999 1.00 77.62 206 ILE A CA 1
ATOM 1709 C C . ILE A 1 206 ? 5.131 -1.199 -21.417 1.00 77.62 206 ILE A C 1
ATOM 1711 O O . ILE A 1 206 ? 5.953 -0.968 -22.300 1.00 77.62 206 ILE A O 1
ATOM 1715 N N . ASN A 1 207 ? 4.011 -1.882 -21.668 1.00 74.94 207 ASN A N 1
ATOM 1716 C CA . ASN A 1 207 ? 3.689 -2.447 -22.981 1.00 74.94 207 ASN A CA 1
ATOM 1717 C C . ASN A 1 207 ? 3.215 -1.398 -24.010 1.00 74.94 207 ASN A C 1
ATOM 1719 O O . ASN A 1 207 ? 2.664 -1.771 -25.045 1.00 74.94 207 ASN A O 1
ATOM 1723 N N . ASN A 1 208 ? 3.421 -0.102 -23.743 1.00 61.91 208 ASN A N 1
ATOM 1724 C CA . ASN A 1 208 ? 3.105 1.028 -24.626 1.00 61.91 208 ASN A CA 1
ATOM 1725 C C . ASN A 1 208 ? 1.650 1.097 -25.117 1.00 61.91 208 ASN A C 1
ATOM 1727 O O . ASN A 1 208 ? 1.349 1.834 -26.054 1.00 61.91 208 ASN A O 1
ATOM 1731 N N . LYS A 1 209 ? 0.722 0.388 -24.468 1.00 60.72 209 LYS A N 1
ATOM 1732 C CA . LYS A 1 209 ? -0.697 0.711 -24.590 1.00 60.72 209 LYS A CA 1
ATOM 1733 C C . LYS A 1 209 ? -0.929 1.924 -23.715 1.00 60.72 209 LYS A C 1
ATOM 1735 O O . LYS A 1 209 ? -0.638 1.873 -22.517 1.00 60.72 209 LYS A O 1
ATOM 1740 N N . SER A 1 210 ? -1.396 3.026 -24.298 1.00 64.56 210 SER A N 1
ATOM 1741 C CA . SER A 1 210 ? -1.716 4.181 -23.476 1.00 64.56 210 SER A CA 1
ATOM 1742 C C . SER A 1 210 ? -2.763 3.733 -22.448 1.00 64.56 210 SER A C 1
ATOM 1744 O O . SER A 1 210 ? -3.747 3.067 -22.779 1.00 64.56 210 SER A O 1
ATOM 1746 N N . LEU A 1 211 ? -2.511 4.007 -21.165 1.00 62.38 211 LEU A N 1
ATOM 1747 C CA . LEU A 1 211 ? -3.448 3.617 -20.106 1.00 62.38 211 LEU A CA 1
ATOM 1748 C C . LEU A 1 211 ? -4.822 4.245 -20.341 1.00 62.38 211 LEU A C 1
ATOM 1750 O O . LEU A 1 211 ? -5.838 3.658 -19.994 1.00 62.38 211 LEU A O 1
ATOM 1754 N N . VAL A 1 212 ? -4.835 5.416 -20.977 1.00 63.72 212 VAL A N 1
ATOM 1755 C CA . VAL A 1 212 ? -6.037 6.111 -21.419 1.00 63.72 212 VAL A CA 1
ATOM 1756 C C . VAL A 1 212 ? -6.804 5.258 -22.431 1.00 63.72 212 VAL A C 1
ATOM 1758 O O . VAL A 1 212 ? -7.970 4.974 -22.180 1.00 63.72 212 VAL A O 1
ATOM 1761 N N . ASP A 1 213 ? -6.159 4.754 -23.486 1.00 62.28 213 ASP A N 1
ATOM 1762 C CA . ASP A 1 213 ? -6.802 3.861 -24.463 1.00 62.28 213 ASP A CA 1
ATOM 1763 C C . ASP A 1 213 ? -7.295 2.569 -23.802 1.00 62.28 213 ASP A C 1
ATOM 1765 O O . ASP A 1 213 ? -8.398 2.116 -24.086 1.00 62.28 213 ASP A O 1
ATOM 1769 N N . PHE A 1 214 ? -6.544 2.020 -22.840 1.00 65.31 214 PHE A N 1
ATOM 1770 C CA . PHE A 1 214 ? -6.983 0.852 -22.070 1.00 65.31 214 PHE A CA 1
ATOM 1771 C C . PHE A 1 214 ? -8.249 1.133 -21.241 1.00 65.31 214 PHE A C 1
ATOM 1773 O O . PHE A 1 214 ? -9.172 0.318 -21.219 1.00 65.31 214 PHE A O 1
ATOM 1780 N N . PHE A 1 215 ? -8.325 2.282 -20.562 1.00 64.44 215 PHE A N 1
ATOM 1781 C CA . PHE A 1 215 ? -9.519 2.675 -19.807 1.00 64.44 215 PHE A CA 1
ATOM 1782 C C . PHE A 1 215 ? -10.702 3.042 -20.715 1.00 64.44 215 PHE A C 1
ATOM 1784 O O . PHE A 1 215 ? -11.848 2.850 -20.302 1.00 64.44 215 PHE A O 1
ATOM 1791 N N . TYR A 1 216 ? -10.446 3.536 -21.930 1.00 61.25 216 TYR A N 1
ATOM 1792 C CA . TYR A 1 216 ? -11.474 3.788 -22.943 1.00 61.25 216 TYR A CA 1
ATOM 1793 C C . TYR A 1 216 ? -12.002 2.496 -23.576 1.00 61.25 216 TYR A C 1
ATOM 1795 O O . TYR A 1 216 ? -13.207 2.378 -23.772 1.00 61.25 216 TYR A O 1
ATOM 1803 N N . GLU A 1 217 ? -11.149 1.508 -23.854 1.00 65.25 217 GLU A N 1
ATOM 1804 C CA . GLU A 1 217 ? -11.577 0.190 -24.349 1.00 65.25 217 GLU A CA 1
ATOM 1805 C C . GLU A 1 217 ? -12.315 -0.614 -23.267 1.00 65.25 217 GLU A C 1
ATOM 1807 O O . GLU A 1 217 ? -13.278 -1.327 -23.553 1.00 65.25 217 GLU A O 1
ATOM 1812 N N . HIS A 1 218 ? -11.908 -0.473 -22.003 1.00 68.94 218 HIS A N 1
ATOM 1813 C CA . HIS A 1 218 ? -12.521 -1.146 -20.859 1.00 68.94 218 HIS A CA 1
ATOM 1814 C C . HIS A 1 218 ? -13.224 -0.162 -19.919 1.00 68.94 218 HIS A C 1
ATOM 1816 O O . HIS A 1 218 ? -12.926 -0.091 -18.724 1.00 68.94 218 HIS A O 1
ATOM 1822 N N . THR A 1 219 ? -14.220 0.556 -20.442 1.00 61.25 219 THR A N 1
ATOM 1823 C CA . THR A 1 219 ? -15.037 1.516 -19.675 1.00 61.25 219 THR A CA 1
ATOM 1824 C C . THR A 1 219 ? -15.637 0.907 -18.404 1.00 61.25 219 THR A C 1
ATOM 1826 O O . THR A 1 219 ? -15.572 1.504 -17.336 1.00 61.25 219 THR A O 1
ATOM 1829 N N . ASN A 1 220 ? -16.134 -0.331 -18.455 1.00 64.19 220 ASN A N 1
ATOM 1830 C CA . ASN A 1 220 ? -16.659 -1.019 -17.268 1.00 64.19 220 ASN A CA 1
ATOM 1831 C C . ASN A 1 220 ? -15.609 -1.173 -16.154 1.00 64.19 220 ASN A C 1
ATOM 1833 O O . ASN A 1 220 ? -15.944 -1.115 -14.973 1.00 64.19 220 ASN A O 1
ATOM 1837 N N . PHE A 1 221 ? -14.334 -1.337 -16.511 1.00 66.38 221 PHE A N 1
ATOM 1838 C CA . PHE A 1 221 ? -13.250 -1.493 -15.549 1.00 66.38 221 PHE A CA 1
ATOM 1839 C C . PHE A 1 221 ? -12.865 -0.158 -14.889 1.00 66.38 221 PHE A C 1
ATOM 1841 O O . PHE A 1 221 ? -12.583 -0.133 -13.691 1.00 66.38 221 PHE A O 1
ATOM 1848 N N . SER A 1 222 ? -12.923 0.964 -15.617 1.00 65.62 222 SER A N 1
ATOM 1849 C CA . SER A 1 222 ? -12.686 2.292 -15.028 1.00 65.62 222 SER A CA 1
ATOM 1850 C C . SER A 1 222 ? -13.770 2.666 -14.008 1.00 65.62 222 SER A C 1
ATOM 1852 O O . SER A 1 222 ? -13.450 3.159 -12.924 1.00 65.62 222 SER A O 1
ATOM 1854 N N . TYR A 1 223 ? -15.036 2.331 -14.286 1.00 62.75 223 TYR A N 1
ATOM 1855 C CA . TYR A 1 223 ? -16.127 2.485 -13.318 1.00 62.75 223 TYR A CA 1
ATOM 1856 C C . TYR A 1 223 ? -15.937 1.600 -12.082 1.00 62.75 223 TYR A C 1
ATOM 1858 O O . TYR A 1 223 ? -16.115 2.078 -10.963 1.00 62.75 223 TYR A O 1
ATOM 1866 N N . VAL A 1 224 ? -15.517 0.340 -12.249 1.00 68.62 224 VAL A N 1
ATOM 1867 C CA . VAL A 1 224 ? -15.204 -0.549 -11.114 1.00 68.62 224 VAL A CA 1
ATOM 1868 C C . VAL A 1 224 ? -14.082 0.033 -10.251 1.00 68.62 224 VAL A C 1
ATOM 1870 O O . VAL A 1 224 ? -14.188 0.014 -9.023 1.00 68.62 224 VAL A O 1
ATOM 1873 N N . LEU A 1 225 ? -13.048 0.621 -10.856 1.00 68.81 225 LEU A N 1
ATOM 1874 C CA . LEU A 1 225 ? -11.948 1.233 -10.111 1.00 68.81 225 LEU A CA 1
ATOM 1875 C C . LEU A 1 225 ? -12.397 2.420 -9.250 1.00 68.81 225 LEU A C 1
ATOM 1877 O O . LEU A 1 225 ? -11.973 2.548 -8.105 1.00 68.81 225 LEU A O 1
ATOM 1881 N N . LEU A 1 226 ? -13.261 3.277 -9.799 1.00 67.12 226 LEU A N 1
ATOM 1882 C CA . LEU A 1 226 ? -13.727 4.499 -9.140 1.00 67.12 226 LEU A CA 1
ATOM 1883 C C . LEU A 1 226 ? -14.812 4.234 -8.091 1.00 67.12 226 LEU A C 1
ATOM 1885 O O . LEU A 1 226 ? -14.835 4.875 -7.042 1.00 67.12 226 LEU A O 1
ATOM 1889 N N . VAL A 1 227 ? -15.712 3.289 -8.360 1.00 71.12 227 VAL A N 1
ATOM 1890 C CA . VAL A 1 227 ? -16.887 3.032 -7.517 1.00 71.12 227 VAL A CA 1
ATOM 1891 C C . VAL A 1 227 ? -16.571 2.044 -6.385 1.00 71.12 227 VAL A C 1
ATOM 1893 O O . VAL A 1 227 ? -17.103 2.180 -5.280 1.00 71.12 227 VAL A O 1
ATOM 1896 N N . SER A 1 228 ? -15.663 1.086 -6.603 1.00 74.94 228 SER A N 1
ATOM 1897 C CA . SER A 1 228 ? -15.294 0.082 -5.592 1.00 74.94 228 SER A CA 1
ATOM 1898 C C . SER A 1 228 ? -14.786 0.639 -4.251 1.00 74.94 228 SER A C 1
ATOM 1900 O O . SER A 1 228 ? -15.241 0.113 -3.229 1.00 74.94 228 SER A O 1
ATOM 1902 N N . PRO A 1 229 ? -13.925 1.681 -4.165 1.00 72.69 229 PRO A N 1
ATOM 1903 C CA . PRO A 1 229 ? -13.491 2.198 -2.868 1.00 72.69 229 PRO A CA 1
ATOM 1904 C C . PRO A 1 229 ? -14.652 2.829 -2.092 1.00 72.69 229 PRO A C 1
ATOM 1906 O O . PRO A 1 229 ? -14.741 2.654 -0.879 1.00 72.69 229 PRO A O 1
ATOM 1909 N N . ILE A 1 230 ? -15.575 3.505 -2.784 1.00 71.12 230 ILE A N 1
ATOM 1910 C CA . ILE A 1 230 ? -16.725 4.184 -2.171 1.00 71.12 230 ILE A CA 1
ATOM 1911 C C . ILE A 1 230 ? -17.698 3.152 -1.593 1.00 71.12 230 ILE A C 1
ATOM 1913 O O . ILE A 1 230 ? -18.102 3.263 -0.434 1.00 71.12 230 ILE A O 1
ATOM 1917 N N . ILE A 1 231 ? -18.031 2.114 -2.371 1.00 76.12 231 ILE A N 1
ATOM 1918 C CA . ILE A 1 231 ? -18.910 1.030 -1.911 1.00 76.12 231 ILE A CA 1
ATOM 1919 C C . ILE A 1 231 ? -18.267 0.278 -0.742 1.00 76.12 231 ILE A C 1
ATOM 1921 O O . ILE A 1 231 ? -18.928 0.067 0.275 1.00 76.12 231 ILE A O 1
ATOM 1925 N N . CYS A 1 232 ? -16.982 -0.087 -0.846 1.00 74.81 232 CYS A N 1
ATOM 1926 C CA . CYS A 1 232 ? -16.279 -0.775 0.239 1.00 74.81 232 CYS A CA 1
ATOM 1927 C C . CYS A 1 232 ? -16.314 0.053 1.525 1.00 74.81 232 CYS A C 1
ATOM 1929 O O . CYS A 1 232 ? -16.669 -0.468 2.580 1.00 74.81 232 CYS A O 1
ATOM 1931 N N . PHE A 1 233 ? -16.008 1.348 1.442 1.00 75.06 233 PHE A N 1
ATOM 1932 C CA . PHE A 1 233 ? -15.998 2.227 2.605 1.00 75.06 233 PHE A CA 1
ATOM 1933 C C . PHE A 1 233 ? -17.364 2.276 3.306 1.00 75.06 233 PHE A C 1
ATOM 1935 O O . PHE A 1 233 ? -17.434 2.097 4.520 1.00 75.06 233 PHE A O 1
ATOM 1942 N N . LEU A 1 234 ? -18.457 2.438 2.552 1.00 73.44 234 LEU A N 1
ATOM 1943 C CA . LEU A 1 234 ? -19.812 2.473 3.113 1.00 73.44 234 LEU A CA 1
ATOM 1944 C C . LEU A 1 234 ? -20.215 1.142 3.762 1.00 73.44 234 LEU A C 1
ATOM 1946 O O . LEU A 1 234 ? -20.711 1.133 4.890 1.00 73.44 234 LEU A O 1
ATOM 1950 N N . VAL A 1 235 ? -19.975 0.019 3.082 1.00 78.00 235 VAL A N 1
ATOM 1951 C CA . VAL A 1 235 ? -20.333 -1.317 3.585 1.00 78.00 235 VAL A CA 1
ATOM 1952 C C . VAL A 1 235 ? -19.572 -1.637 4.871 1.00 78.00 235 VAL A C 1
ATOM 1954 O O . VAL A 1 235 ? -20.172 -2.076 5.854 1.00 78.00 235 VAL A O 1
ATOM 1957 N N . PHE A 1 236 ? -18.266 -1.372 4.910 1.00 75.69 236 PHE A N 1
ATOM 1958 C CA . PHE A 1 236 ? -17.468 -1.675 6.093 1.00 75.69 236 PHE A CA 1
ATOM 1959 C C . PHE A 1 236 ? -17.790 -0.774 7.290 1.00 75.69 236 PHE A C 1
ATOM 1961 O O . PHE A 1 236 ? -17.752 -1.251 8.427 1.00 75.69 236 PHE A O 1
ATOM 1968 N N . ILE A 1 237 ? -18.182 0.484 7.062 1.00 73.94 237 ILE A N 1
ATOM 1969 C CA . ILE A 1 237 ? -18.705 1.341 8.133 1.00 73.94 237 ILE A CA 1
ATOM 1970 C C . ILE A 1 237 ? -19.932 0.696 8.776 1.00 73.94 237 ILE A C 1
ATOM 1972 O O . ILE A 1 237 ? -19.976 0.562 9.998 1.00 73.94 237 ILE A O 1
ATOM 1976 N N . ILE A 1 238 ? -20.904 0.259 7.971 1.00 73.69 238 ILE A N 1
ATOM 1977 C CA . ILE A 1 238 ? -22.144 -0.353 8.469 1.00 73.69 238 ILE A CA 1
ATOM 1978 C C . ILE A 1 238 ? -21.832 -1.615 9.287 1.00 73.69 238 ILE A C 1
ATOM 1980 O O . ILE A 1 238 ? -22.371 -1.794 10.382 1.00 73.69 238 ILE A O 1
ATOM 1984 N N . ILE A 1 239 ? -20.909 -2.453 8.804 1.00 76.75 239 ILE A N 1
ATOM 1985 C CA . ILE A 1 239 ? -20.474 -3.672 9.500 1.00 76.75 239 ILE A CA 1
ATOM 1986 C C . ILE A 1 239 ? -19.841 -3.333 10.854 1.00 76.75 239 ILE A C 1
ATOM 1988 O O . ILE A 1 239 ? -20.242 -3.903 11.870 1.00 76.75 239 ILE A O 1
ATOM 1992 N N . CYS A 1 240 ? -18.909 -2.378 10.910 1.00 66.62 240 CYS A N 1
ATOM 1993 C CA . CYS A 1 240 ? -18.286 -1.973 12.171 1.00 66.62 240 CYS A CA 1
ATOM 1994 C C . CYS A 1 240 ? -19.308 -1.427 13.173 1.00 66.62 240 CYS A C 1
ATOM 1996 O O . CYS A 1 240 ? -19.271 -1.794 14.345 1.00 66.62 240 CYS A O 1
ATOM 1998 N N . VAL A 1 241 ? -20.266 -0.617 12.724 1.00 67.19 241 VAL A N 1
ATOM 1999 C CA . VAL A 1 241 ? -21.327 -0.101 13.601 1.00 67.19 241 VAL A CA 1
ATOM 2000 C C . VAL A 1 241 ? -22.193 -1.231 14.154 1.00 67.19 241 VAL A C 1
ATOM 2002 O O . VAL A 1 241 ? -22.515 -1.226 15.340 1.00 67.19 241 VAL A O 1
ATOM 2005 N N . SER A 1 242 ? -22.534 -2.226 13.331 1.00 68.69 242 SER A N 1
ATOM 2006 C CA . SER A 1 242 ? -23.347 -3.369 13.763 1.00 68.69 242 SER A CA 1
ATOM 2007 C C . SER A 1 242 ? -22.654 -4.261 14.802 1.00 68.69 242 SER A C 1
ATOM 2009 O O . SER A 1 242 ? -23.324 -4.841 15.655 1.00 68.69 242 SER A O 1
ATOM 2011 N N . LEU A 1 243 ? -21.321 -4.361 14.748 1.00 68.44 243 LEU A N 1
ATOM 2012 C CA . LEU A 1 243 ? -20.532 -5.214 15.639 1.00 68.44 243 LEU A CA 1
ATOM 2013 C C . LEU A 1 243 ? -20.283 -4.574 17.007 1.00 68.44 243 LEU A C 1
ATOM 2015 O O . LEU A 1 243 ? -20.323 -5.277 18.010 1.00 68.44 243 LEU A O 1
ATOM 2019 N N . PHE A 1 244 ? -20.042 -3.262 17.058 1.00 63.81 244 PHE A N 1
ATOM 2020 C CA . PHE A 1 244 ? -19.691 -2.559 18.301 1.00 63.81 244 PHE A CA 1
ATOM 2021 C C . PHE A 1 244 ? -20.891 -1.959 19.051 1.00 63.81 244 PHE A C 1
ATOM 2023 O O . PHE A 1 244 ? -20.714 -1.443 20.152 1.00 63.81 244 PHE A O 1
ATOM 2030 N N . ARG A 1 245 ? -22.101 -2.007 18.475 1.00 57.56 245 ARG A N 1
ATOM 2031 C CA . ARG A 1 245 ? -23.348 -1.539 19.114 1.00 57.56 245 ARG A CA 1
ATOM 2032 C C . ARG A 1 245 ? -24.175 -2.671 19.756 1.00 57.56 245 ARG A C 1
ATOM 2034 O O . ARG A 1 245 ? -25.306 -2.423 20.165 1.00 57.56 245 ARG A O 1
ATOM 2041 N N . LYS A 1 246 ? -23.633 -3.891 19.820 1.00 52.03 246 LYS A N 1
ATOM 2042 C CA . LYS A 1 246 ? -24.156 -4.997 20.640 1.00 52.03 246 LYS A CA 1
ATOM 2043 C C . LYS A 1 246 ? -23.511 -4.965 22.018 1.00 52.03 246 LYS A C 1
ATOM 2045 O O . LYS A 1 246 ? -24.243 -5.241 22.989 1.00 52.03 246 LYS A O 1
#

Secondary structure (DSSP, 8-state):
----HHHHHHHTTTSHHHHHHHHHHHHHHHHHHHHHHHHT----HHHHHHHHHHHHHHHHHHHHHHHHHHHHHHHHHTTTTHHHHTS-TTHHHHHHHHHHHHHHHHHHHHHHHHHHHHHHHHHHH----HHHHHHHHHHHHHHHHHHHHHHHHHHHHHHHS-HHHHHHHHHHHHHHIIIIIISGGGTTTGGG-GGGHHHHHHHHHHTT--HHHHHHHTHHHHHHHHHHHHHHHHHHHHHHHHHHT-

Foldseek 3Di:
DDDDLVVLVVLCPPDCLVVLLVVVLVVLLCVLLVVCVVVVDPDDLLNSLLVSLLVVLLCVLLSLLLSLLRSLVSCCVVPLCCVLQPPDPVSVVVLVVSLVSSLVSVVVSLVVSLVVNLVVCCVPVVDPDPVSNVLSVVLSVLLSLLCLLSSLVSNLCSSVDHSVVSNVVSNVLSVCLNDLQVDPVVVPVLLVRSSNRSSNLSVCVSVVPPVVVVCVVVVVSVCCSVVNSVVSNVVSVVVSNVVSVD

Solvent-accessible surface area (backbone atoms only — not comparable to full-atom values): 13323 Å² total; per-residue (Å²): 133,84,89,45,73,69,58,57,57,55,69,42,68,88,43,73,56,56,59,49,58,61,44,51,44,51,52,56,48,49,53,57,55,47,50,48,64,75,65,70,61,89,71,51,73,68,58,47,53,54,51,52,50,47,54,49,45,26,46,44,46,30,56,48,22,42,55,44,16,51,62,40,40,59,45,38,75,77,51,63,43,38,85,49,62,69,77,45,97,57,30,68,58,57,51,50,52,52,50,51,50,56,48,50,54,51,51,49,43,52,50,50,32,52,52,52,50,55,54,50,47,48,73,73,67,66,68,84,54,70,67,59,56,52,53,51,54,51,51,52,53,48,36,54,63,32,39,53,43,36,50,52,54,42,50,52,43,24,72,77,40,55,52,69,57,28,38,52,51,14,49,51,48,16,54,46,20,48,50,33,34,73,37,80,84,15,66,87,56,34,82,80,40,46,65,20,42,28,40,41,52,52,56,42,50,70,70,69,48,54,63,65,58,52,39,64,76,36,48,72,56,49,52,49,65,66,47,48,40,56,53,50,51,55,54,49,51,54,52,53,53,63,65,70,75,112

Mean predicted aligned error: 8.16 Å

pLDDT: mean 79.36, std 10.05, range [49.25, 93.88]